Protein AF-A0A5J5A0Z2-F1 (afdb_monomer)

InterPro domains:
  IPR004265 Dirigent protein [PF03018] (35-172)
  IPR004265 Dirigent protein [PF03018] (209-285)
  IPR004265 Dirigent protein [PTHR21495] (33-170)
  IPR044859 Allene oxide cyclase/Dirigent protein [G3DSA:2.40.480.10] (27-173)

Structure (mmCIF, N/CA/C/O backbone):
data_AF-A0A5J5A0Z2-F1
#
_entry.id   AF-A0A5J5A0Z2-F1
#
loop_
_atom_site.group_PDB
_atom_site.id
_atom_site.type_symbol
_atom_site.label_atom_id
_atom_site.label_alt_id
_atom_site.label_comp_id
_atom_site.label_asym_id
_atom_site.label_entity_id
_atom_site.label_seq_id
_atom_site.pdbx_PDB_ins_code
_atom_site.Cartn_x
_atom_site.Cartn_y
_atom_site.Cartn_z
_atom_site.occupancy
_atom_site.B_iso_or_equiv
_atom_site.auth_seq_id
_atom_site.auth_comp_id
_atom_site.auth_asym_id
_atom_site.auth_atom_id
_atom_site.pdbx_PDB_model_num
ATOM 1 N N . MET A 1 1 ? -20.861 64.714 -25.553 1.00 43.94 1 MET A N 1
ATOM 2 C CA . MET A 1 1 ? -20.459 64.154 -24.244 1.00 43.94 1 MET A CA 1
ATOM 3 C C . MET A 1 1 ? -21.719 63.786 -23.478 1.00 43.94 1 MET A C 1
ATOM 5 O O . MET A 1 1 ? -22.489 64.679 -23.166 1.00 43.94 1 MET A O 1
ATOM 9 N N . ALA A 1 2 ? -21.949 62.497 -23.227 1.00 39.59 2 ALA A N 1
ATOM 10 C CA . ALA A 1 2 ? -22.962 62.009 -22.289 1.00 39.59 2 ALA A CA 1
ATOM 11 C C . ALA A 1 2 ? -22.234 61.160 -21.232 1.00 39.59 2 ALA A C 1
ATOM 13 O O . ALA A 1 2 ? -21.354 60.382 -21.619 1.00 39.59 2 ALA A O 1
ATOM 14 N N . PRO A 1 3 ? -22.514 61.310 -19.927 1.00 48.53 3 PRO A N 1
ATOM 15 C CA . PRO A 1 3 ? -21.809 60.550 -18.908 1.00 48.53 3 PRO A CA 1
ATOM 16 C C . PRO A 1 3 ? -22.351 59.117 -18.874 1.00 48.53 3 PRO A C 1
ATOM 18 O O . PRO A 1 3 ? -23.560 58.895 -18.804 1.00 48.53 3 PRO A O 1
ATOM 21 N N . LYS A 1 4 ? -21.451 58.129 -18.927 1.00 45.72 4 LYS A N 1
ATOM 22 C CA . LYS A 1 4 ? -21.799 56.731 -18.652 1.00 45.72 4 LYS A CA 1
ATOM 23 C C . LYS A 1 4 ? -22.224 56.627 -17.184 1.00 45.72 4 LYS A C 1
ATOM 25 O O . LYS A 1 4 ? -21.439 56.928 -16.289 1.00 45.72 4 LYS A O 1
ATOM 30 N N . SER A 1 5 ? -23.472 56.224 -16.962 1.00 48.94 5 SER A N 1
ATOM 31 C CA . SER A 1 5 ? -24.014 55.877 -15.647 1.00 48.94 5 SER A CA 1
ATOM 32 C C . SER A 1 5 ? -23.214 54.714 -15.056 1.00 48.94 5 SER A C 1
ATOM 34 O O . SER A 1 5 ? -23.212 53.615 -15.609 1.00 48.94 5 SER A O 1
ATOM 36 N N . ALA A 1 6 ? -22.506 54.964 -13.956 1.00 52.62 6 ALA A N 1
ATOM 37 C CA . ALA A 1 6 ? -21.878 53.922 -13.160 1.00 52.62 6 ALA A CA 1
ATOM 38 C C . ALA A 1 6 ? -22.947 53.291 -12.256 1.00 52.62 6 ALA A C 1
ATOM 40 O O . ALA A 1 6 ? -23.408 53.918 -11.298 1.00 52.62 6 ALA A O 1
ATOM 41 N N . SER A 1 7 ? -23.354 52.055 -12.550 1.00 52.12 7 SER A N 1
ATOM 42 C CA . SER A 1 7 ? -24.189 51.264 -11.645 1.00 52.12 7 SER A CA 1
ATOM 43 C C . SER A 1 7 ? -23.420 51.022 -10.343 1.00 52.12 7 SER A C 1
ATOM 45 O O . SER A 1 7 ? -22.400 50.331 -10.334 1.00 52.12 7 SER A O 1
ATOM 47 N N . ARG A 1 8 ? -23.876 51.629 -9.242 1.00 51.19 8 ARG A N 1
ATOM 48 C CA . ARG A 1 8 ? -23.251 51.494 -7.919 1.00 51.19 8 ARG A CA 1
ATOM 49 C C . ARG A 1 8 ? -23.351 50.038 -7.423 1.00 51.19 8 ARG A C 1
ATOM 51 O O . ARG A 1 8 ? -24.464 49.519 -7.347 1.00 51.19 8 ARG A O 1
ATOM 58 N N . PRO A 1 9 ? -22.248 49.400 -6.987 1.00 50.47 9 PRO A N 1
ATOM 59 C CA . PRO A 1 9 ? -22.220 48.010 -6.505 1.00 50.47 9 PRO A CA 1
ATOM 60 C C . PRO A 1 9 ? -22.823 47.835 -5.094 1.00 50.47 9 PRO A C 1
ATOM 62 O O . PRO A 1 9 ? -22.633 46.812 -4.440 1.00 50.47 9 PRO A O 1
ATOM 65 N N . THR A 1 10 ? -23.550 48.832 -4.588 1.00 52.41 10 THR A N 1
ATOM 66 C CA . THR A 1 10 ? -23.977 48.922 -3.187 1.00 52.41 10 THR A CA 1
ATOM 67 C C . THR A 1 10 ? -25.053 47.907 -2.806 1.00 52.41 10 THR A C 1
ATOM 69 O O . THR A 1 10 ? -25.070 47.462 -1.666 1.00 52.41 10 THR A O 1
ATOM 72 N N . ILE A 1 11 ? -25.917 47.493 -3.740 1.00 54.38 11 ILE A N 1
ATOM 73 C CA . ILE A 1 11 ? -26.976 46.501 -3.463 1.00 54.38 11 ILE A CA 1
ATOM 74 C C . ILE A 1 11 ? -26.388 45.085 -3.350 1.00 54.38 11 ILE A C 1
ATOM 76 O O . ILE A 1 11 ? -26.785 44.326 -2.470 1.00 54.38 11 ILE A O 1
ATOM 80 N N . SER A 1 12 ? -25.385 44.756 -4.174 1.00 58.44 12 SER A N 1
ATOM 81 C CA . SER A 1 12 ? -24.704 43.454 -4.140 1.00 58.44 12 SER A CA 1
ATOM 82 C C . SER A 1 12 ? -23.942 43.244 -2.832 1.00 58.44 12 SER A C 1
ATOM 84 O O . SER A 1 12 ? -24.019 42.172 -2.244 1.00 58.44 12 SER A O 1
ATOM 86 N N . PHE A 1 13 ? -23.249 44.277 -2.345 1.00 56.59 13 PHE A N 1
ATOM 87 C CA . PHE A 1 13 ? -22.529 44.216 -1.070 1.00 56.59 13 PHE A CA 1
ATOM 88 C C . PHE A 1 13 ? -23.463 44.102 0.138 1.00 56.59 13 PHE A C 1
ATOM 90 O O . PHE A 1 13 ? -23.127 43.411 1.096 1.00 56.59 13 PHE A O 1
ATOM 97 N N . LEU A 1 14 ? -24.636 44.743 0.087 1.00 57.69 14 LEU A N 1
ATOM 98 C CA . LEU A 1 14 ? -25.632 44.662 1.157 1.00 57.69 14 LEU A CA 1
ATOM 99 C C . LEU A 1 14 ? -26.286 43.272 1.222 1.00 57.69 14 LEU A C 1
ATOM 101 O O . LEU A 1 14 ? -26.518 42.749 2.305 1.00 57.69 14 LEU A O 1
ATOM 105 N N . LEU A 1 15 ? -26.549 42.646 0.070 1.00 60.12 15 LEU A N 1
ATOM 106 C CA . LEU A 1 15 ? -27.028 41.262 0.016 1.00 60.12 15 LEU A CA 1
ATOM 107 C C . LEU A 1 15 ? -25.972 40.275 0.528 1.00 60.12 15 LEU A C 1
ATOM 109 O O . LEU A 1 15 ? -26.311 39.361 1.276 1.00 60.12 15 LEU A O 1
ATOM 113 N N . LEU A 1 16 ? -24.699 40.483 0.174 1.00 60.16 16 LEU A N 1
ATOM 114 C CA . LEU A 1 16 ? -23.591 39.641 0.630 1.00 60.16 16 LEU A CA 1
ATOM 115 C C . LEU A 1 16 ? -23.374 39.752 2.148 1.00 60.16 16 LEU A C 1
ATOM 117 O O . LEU A 1 16 ? -23.131 38.746 2.810 1.00 60.16 16 LEU A O 1
ATOM 121 N N . SER A 1 17 ? -23.496 40.958 2.715 1.00 59.59 17 SER A N 1
ATOM 122 C CA . SER A 1 17 ? -23.346 41.180 4.157 1.00 59.59 17 SER A CA 1
ATOM 123 C C . SER A 1 17 ? -24.528 40.633 4.959 1.00 59.59 17 SER A C 1
ATOM 125 O O . SER A 1 17 ? -24.323 40.056 6.026 1.00 59.59 17 SER A O 1
ATOM 127 N N . VAL A 1 18 ? -25.752 40.737 4.433 1.00 65.44 18 VAL A N 1
ATOM 128 C CA . VAL A 1 18 ? -26.937 40.110 5.035 1.00 65.44 18 VAL A CA 1
ATOM 129 C C . VAL A 1 18 ? -26.824 38.585 4.984 1.00 65.44 18 VAL A C 1
ATOM 131 O O . VAL A 1 18 ? -27.051 37.938 6.002 1.00 65.44 18 VAL A O 1
ATOM 134 N N . LEU A 1 19 ? -26.385 38.005 3.861 1.00 62.53 19 LEU A N 1
ATOM 135 C CA . LEU A 1 19 ? -26.131 36.565 3.751 1.00 62.53 19 LEU A CA 1
ATOM 136 C C . LEU A 1 19 ? -25.047 36.102 4.744 1.00 62.53 19 LEU A C 1
ATOM 138 O O . LEU A 1 19 ? -25.239 35.105 5.434 1.00 62.53 19 LEU A O 1
ATOM 142 N N . ALA A 1 20 ? -23.954 36.859 4.895 1.00 59.72 20 ALA A N 1
ATOM 143 C CA . ALA A 1 20 ? -22.894 36.568 5.865 1.00 59.72 20 ALA A CA 1
ATOM 144 C C . ALA A 1 20 ? -23.387 36.590 7.325 1.00 59.72 20 ALA A C 1
ATOM 146 O O . ALA A 1 20 ? -22.969 35.751 8.125 1.00 59.72 20 ALA A O 1
ATOM 147 N N . MET A 1 21 ? -24.319 37.490 7.668 1.00 60.81 21 MET A N 1
ATOM 148 C CA . MET A 1 21 ? -24.938 37.538 9.000 1.00 60.81 21 MET A CA 1
ATOM 149 C C . MET A 1 21 ? -25.839 36.326 9.292 1.00 60.81 21 MET A C 1
ATOM 151 O O . MET A 1 21 ? -25.937 35.928 10.449 1.00 60.81 21 MET A O 1
ATOM 155 N N . PHE A 1 22 ? -26.440 35.700 8.272 1.00 58.88 22 PHE A N 1
ATOM 156 C CA . PHE A 1 22 ? -27.166 34.430 8.427 1.00 58.88 22 PHE A CA 1
ATOM 157 C C . PHE A 1 22 ? -26.235 33.204 8.470 1.00 58.88 22 PHE A C 1
ATOM 159 O O . PHE A 1 22 ? -26.566 32.219 9.123 1.00 58.88 22 PHE A O 1
ATOM 166 N N . ILE A 1 23 ? -25.060 33.262 7.830 1.00 54.72 23 ILE A N 1
ATOM 167 C CA . ILE A 1 23 ? -24.061 32.174 7.820 1.00 54.72 23 ILE A CA 1
ATOM 168 C C . ILE A 1 23 ? -23.316 32.066 9.162 1.00 54.72 23 ILE A C 1
ATOM 170 O O . ILE A 1 23 ? -23.041 30.962 9.632 1.00 54.72 23 ILE A O 1
ATOM 174 N N . CYS A 1 24 ? -22.999 33.198 9.795 1.00 44.75 24 CYS A N 1
ATOM 175 C CA . CYS A 1 24 ? -22.167 33.239 11.000 1.00 44.75 24 CYS A CA 1
ATOM 176 C C . CYS A 1 24 ? -22.717 32.394 12.179 1.00 44.75 24 CYS A C 1
ATOM 178 O O . CYS A 1 24 ? -21.958 31.575 12.705 1.00 44.75 24 CYS A O 1
ATOM 180 N N . PRO A 1 25 ? -24.017 32.469 12.546 1.00 50.09 25 PRO A N 1
ATOM 181 C CA . PRO A 1 25 ? -24.576 31.634 13.614 1.00 50.09 25 PRO A CA 1
ATOM 182 C C . PRO A 1 25 ? -24.804 30.163 13.211 1.00 50.09 25 PRO A C 1
ATOM 184 O O . PRO A 1 25 ? -25.045 29.332 14.078 1.00 50.09 25 PRO A O 1
ATOM 187 N N . MET A 1 26 ? -24.715 29.799 11.921 1.00 46.94 26 MET A N 1
ATOM 188 C CA . MET A 1 26 ? -24.818 28.396 11.470 1.00 46.94 26 MET A CA 1
ATOM 189 C C . MET A 1 26 ? -23.476 27.650 11.523 1.00 46.94 26 MET A C 1
ATOM 191 O O . MET A 1 26 ? -23.455 26.419 11.507 1.00 46.94 26 MET A O 1
ATOM 195 N N . SER A 1 27 ? -22.353 28.373 11.597 1.00 44.44 27 SER A N 1
ATOM 196 C CA . SER A 1 27 ? -21.012 27.772 11.638 1.00 44.44 27 SER A CA 1
ATOM 197 C C . SER A 1 27 ? -20.652 27.159 12.997 1.00 44.44 27 SER A C 1
ATOM 199 O O . SER A 1 27 ? -19.827 26.248 13.053 1.00 44.44 27 SER A O 1
ATOM 201 N N . GLU A 1 28 ? -21.332 27.570 14.074 1.00 43.50 28 GLU A N 1
ATOM 202 C CA . GLU A 1 28 ? -21.141 27.029 15.430 1.00 43.50 28 GLU A CA 1
ATOM 203 C C . GLU A 1 28 ? -21.559 25.548 15.564 1.00 43.50 28 GLU A C 1
ATOM 205 O O . GLU A 1 28 ? -21.223 24.900 16.551 1.00 43.50 28 GLU A O 1
ATOM 210 N N . GLY A 1 29 ? -22.234 24.975 14.554 1.00 41.50 29 GLY A N 1
ATOM 211 C CA . GLY A 1 29 ? -22.638 23.563 14.518 1.00 41.50 29 GLY A CA 1
ATOM 212 C C . GLY A 1 29 ? -21.761 22.633 13.666 1.00 41.50 29 GLY A C 1
ATOM 213 O O . GLY A 1 29 ? -21.985 21.422 13.671 1.00 41.50 29 GLY A O 1
ATOM 214 N N . MET A 1 30 ? -20.769 23.146 12.927 1.00 46.19 30 MET A N 1
ATOM 215 C CA . MET A 1 30 ? -19.893 22.329 12.069 1.00 46.19 30 MET A CA 1
ATOM 216 C C . MET A 1 30 ? -18.648 21.849 12.822 1.00 46.19 30 MET A C 1
ATOM 218 O O . MET A 1 30 ? -17.513 22.136 12.441 1.00 46.19 30 MET A O 1
ATOM 222 N N . HIS A 1 31 ? -18.838 21.087 13.897 1.00 49.81 31 HIS A N 1
ATOM 223 C CA . HIS A 1 31 ? -17.715 20.388 14.509 1.00 49.81 31 HIS A CA 1
ATOM 224 C C . HIS A 1 31 ? -17.403 19.143 13.665 1.00 49.81 31 HIS A C 1
ATOM 226 O O . HIS A 1 31 ? -18.134 18.155 13.720 1.00 49.81 31 HIS A O 1
ATOM 232 N N . LEU A 1 32 ? -16.336 19.181 12.853 1.00 54.59 32 LEU A N 1
ATOM 233 C CA . LEU A 1 32 ? -15.771 17.938 12.321 1.00 54.59 32 LEU A CA 1
ATOM 234 C C . LEU A 1 32 ? -15.397 17.064 13.520 1.00 54.59 32 LEU A C 1
ATOM 236 O O . LEU A 1 32 ? -14.575 17.470 14.346 1.00 54.59 32 LEU A O 1
ATOM 240 N N . ALA A 1 33 ? -16.015 15.890 13.615 1.00 63.81 33 ALA A N 1
ATOM 241 C CA . ALA A 1 33 ? -15.609 14.902 14.593 1.00 63.81 33 ALA A CA 1
ATOM 242 C C . ALA A 1 33 ? -14.173 14.456 14.288 1.00 63.81 33 ALA A C 1
ATOM 244 O O . ALA A 1 33 ? -13.757 14.331 13.136 1.00 63.81 33 ALA A O 1
ATOM 245 N N . GLU A 1 34 ? -13.387 14.267 15.337 1.00 69.31 34 GLU A N 1
ATOM 246 C CA . GLU A 1 34 ? -12.072 13.657 15.239 1.00 69.31 34 GLU A CA 1
ATOM 247 C C . GLU A 1 34 ? -12.167 12.281 15.867 1.00 69.31 34 GLU A C 1
ATOM 249 O O . GLU A 1 34 ? -12.258 12.149 17.084 1.00 69.31 34 GLU A O 1
ATOM 254 N N . THR A 1 35 ? -12.197 11.251 15.030 1.00 75.44 35 THR A N 1
ATOM 255 C CA . THR A 1 35 ? -12.115 9.874 15.506 1.00 75.44 35 THR A CA 1
ATOM 256 C C . THR A 1 35 ? -10.649 9.491 15.537 1.00 75.44 35 THR A C 1
ATOM 258 O O . THR A 1 35 ? -10.009 9.457 14.489 1.00 75.44 35 THR A O 1
ATOM 261 N N . LYS A 1 36 ? -10.128 9.190 16.725 1.00 83.81 36 LYS A N 1
ATOM 262 C CA . LYS A 1 36 ? -8.815 8.566 16.888 1.00 83.81 36 LYS A CA 1
ATOM 263 C C . LYS A 1 36 ? -9.008 7.074 17.078 1.00 83.81 36 LYS A C 1
ATOM 265 O O . LYS A 1 36 ? -9.759 6.667 17.957 1.00 83.81 36 LYS A O 1
ATOM 270 N N . MET A 1 37 ? -8.325 6.280 16.271 1.00 88.31 37 MET A N 1
ATOM 271 C CA . MET A 1 37 ? -8.316 4.828 16.373 1.00 88.31 37 MET A CA 1
ATOM 272 C C . MET A 1 37 ? -6.883 4.320 16.302 1.00 88.31 37 MET A C 1
ATOM 274 O O . MET A 1 37 ? -6.037 4.863 15.587 1.00 88.31 37 MET A O 1
ATOM 278 N N . THR A 1 38 ? -6.621 3.272 17.070 1.00 94.56 38 THR A N 1
ATOM 279 C CA . THR A 1 38 ? -5.405 2.472 16.978 1.00 94.56 38 THR A CA 1
ATOM 280 C C . THR A 1 38 ? -5.846 1.050 16.702 1.00 94.56 38 THR A C 1
ATOM 282 O O . THR A 1 38 ? -6.649 0.512 17.453 1.00 94.56 38 THR A O 1
ATOM 285 N N . LEU A 1 39 ? -5.369 0.495 15.597 1.00 95.69 39 LEU A N 1
ATOM 286 C CA . LEU A 1 39 ? -5.737 -0.828 15.107 1.00 95.69 39 LEU A CA 1
ATOM 287 C C . LEU A 1 39 ? -4.457 -1.616 14.823 1.00 95.69 39 LEU A C 1
ATOM 289 O O . LEU A 1 39 ? -3.408 -1.012 14.583 1.00 95.69 39 LEU A O 1
ATOM 293 N N . TYR A 1 40 ? -4.533 -2.942 14.821 1.00 98.25 40 TYR A N 1
ATOM 294 C CA . TYR A 1 40 ? -3.372 -3.802 14.601 1.00 98.25 40 TYR A CA 1
ATOM 295 C C . TYR A 1 40 ? -3.643 -4.766 13.457 1.00 98.25 40 TYR A C 1
ATOM 297 O O . TYR A 1 40 ? -4.585 -5.543 13.509 1.00 98.25 40 TYR A O 1
ATOM 305 N N . PHE A 1 41 ? -2.833 -4.679 12.411 1.00 98.06 41 PHE A N 1
ATOM 306 C CA . PHE A 1 41 ? -2.907 -5.563 11.259 1.00 98.06 41 PHE A CA 1
ATOM 307 C C . PHE A 1 41 ? -2.041 -6.780 11.556 1.00 98.06 41 PHE A C 1
ATOM 309 O O . PHE A 1 41 ? -0.876 -6.616 11.933 1.00 98.06 41 PHE A O 1
ATOM 316 N N . GLN A 1 42 ? -2.616 -7.962 11.369 1.00 97.81 42 GLN A N 1
ATOM 317 C CA . GLN A 1 42 ? -1.950 -9.249 11.511 1.00 97.81 42 GLN A CA 1
ATOM 318 C C . GLN A 1 42 ? -1.577 -9.743 10.109 1.00 97.81 42 GLN A C 1
ATOM 320 O O . GLN A 1 42 ? -2.406 -10.313 9.399 1.00 97.81 42 GLN A O 1
ATOM 325 N N . ASP A 1 43 ? -0.348 -9.437 9.687 1.00 95.88 43 ASP A N 1
ATOM 326 C CA . ASP A 1 43 ? 0.145 -9.660 8.324 1.00 95.88 43 ASP A CA 1
ATOM 327 C C . ASP A 1 43 ? 0.947 -10.963 8.261 1.00 95.88 43 ASP A C 1
ATOM 329 O O . ASP A 1 43 ? 2.025 -11.086 8.857 1.00 95.88 43 ASP A O 1
ATOM 333 N N . TRP A 1 44 ? 0.407 -11.930 7.520 1.00 96.62 44 TRP A N 1
ATOM 334 C CA . TRP A 1 44 ? 1.062 -13.184 7.180 1.00 96.62 44 TRP A CA 1
ATOM 335 C C . TRP A 1 44 ? 1.505 -13.149 5.719 1.00 96.62 44 TRP A C 1
ATOM 337 O O . TRP A 1 44 ? 0.728 -13.364 4.788 1.00 96.62 44 TRP A O 1
ATOM 347 N N . SER A 1 45 ? 2.797 -12.932 5.516 1.00 92.94 45 SER A N 1
ATOM 348 C CA . SER A 1 45 ? 3.406 -12.758 4.198 1.00 92.94 45 SER A CA 1
ATOM 349 C C . SER A 1 45 ? 3.829 -14.076 3.521 1.00 92.94 45 SER A C 1
ATOM 351 O O . SER A 1 45 ? 4.288 -14.072 2.376 1.00 92.94 45 SER A O 1
ATOM 353 N N . ALA A 1 46 ? 3.735 -15.216 4.219 1.00 90.44 46 ALA A N 1
ATOM 354 C CA . ALA A 1 46 ? 3.988 -16.552 3.670 1.00 90.44 46 ALA A CA 1
ATOM 355 C C . ALA A 1 46 ? 3.315 -17.657 4.510 1.00 90.44 46 ALA A C 1
ATOM 357 O O . ALA A 1 46 ? 2.742 -17.405 5.566 1.00 90.44 46 ALA A O 1
ATOM 358 N N . GLY A 1 47 ? 3.425 -18.909 4.052 1.00 89.19 47 GLY A N 1
ATOM 359 C CA . GLY A 1 47 ? 2.868 -20.080 4.738 1.00 89.19 47 GLY A CA 1
ATOM 360 C C . GLY A 1 47 ? 1.437 -20.415 4.308 1.00 89.19 47 GLY A C 1
ATOM 361 O O . GLY A 1 47 ? 0.891 -19.816 3.387 1.00 89.19 47 GLY A O 1
ATOM 362 N N . HIS A 1 48 ? 0.834 -21.423 4.948 1.00 86.31 48 HIS A N 1
ATOM 363 C CA . HIS A 1 48 ? -0.524 -21.880 4.607 1.00 86.31 48 HIS A CA 1
ATOM 364 C C . HIS A 1 48 ? -1.606 -20.842 4.940 1.00 86.31 48 HIS A C 1
ATOM 366 O O . HIS A 1 48 ? -2.635 -20.802 4.276 1.00 86.31 48 HIS A O 1
ATOM 372 N N . ASN A 1 49 ? -1.336 -19.988 5.928 1.00 88.81 49 ASN A N 1
ATOM 373 C CA . ASN A 1 49 ? -2.246 -18.947 6.398 1.00 88.81 49 ASN A CA 1
ATOM 374 C C . ASN A 1 49 ? -1.885 -17.564 5.832 1.00 88.81 49 ASN A C 1
ATOM 376 O O . ASN A 1 49 ? -2.221 -16.559 6.445 1.00 88.81 49 ASN A O 1
ATOM 380 N N . ALA A 1 50 ? -1.159 -17.503 4.710 1.00 94.19 50 ALA A N 1
ATOM 381 C CA . ALA A 1 50 ? -0.749 -16.234 4.122 1.00 94.19 50 ALA A CA 1
ATOM 382 C C . ALA A 1 50 ? -1.970 -15.354 3.807 1.00 94.19 50 ALA A C 1
ATOM 384 O O . ALA A 1 50 ? -2.866 -15.766 3.068 1.00 94.19 50 ALA A O 1
ATOM 385 N N . THR A 1 51 ? -1.974 -14.141 4.348 1.00 96.44 51 THR A N 1
ATOM 386 C CA . THR A 1 51 ? -2.969 -13.093 4.093 1.00 96.44 51 THR A CA 1
ATOM 387 C C . THR A 1 51 ? -2.485 -12.108 3.037 1.00 96.44 51 THR A C 1
ATOM 389 O O . THR A 1 51 ? -3.307 -11.458 2.394 1.00 96.44 51 THR A O 1
ATOM 392 N N . VAL A 1 52 ? -1.170 -12.056 2.792 1.00 96.69 52 VAL A N 1
ATOM 393 C CA . VAL A 1 52 ? -0.545 -11.280 1.717 1.00 96.69 52 VAL A CA 1
ATOM 394 C C . VAL A 1 52 ? 0.148 -12.219 0.740 1.00 96.69 52 VAL A C 1
ATOM 396 O O . VAL A 1 52 ? 1.070 -12.953 1.098 1.00 96.69 52 VAL A O 1
ATOM 399 N N . VAL A 1 53 ? -0.282 -12.197 -0.522 1.00 95.81 53 VAL A N 1
ATOM 400 C CA . VAL A 1 53 ? 0.215 -13.120 -1.552 1.00 95.81 53 VAL A CA 1
ATOM 401 C C . VAL A 1 53 ? 0.597 -12.385 -2.835 1.00 95.81 53 VAL A C 1
ATOM 403 O O . VAL A 1 53 ? -0.176 -11.551 -3.312 1.00 95.81 53 VAL A O 1
ATOM 406 N N . PRO A 1 54 ? 1.765 -12.678 -3.441 1.00 95.81 54 PRO A N 1
ATOM 407 C CA . PRO A 1 54 ? 2.104 -12.136 -4.750 1.00 95.81 54 PRO A CA 1
ATOM 408 C C . PRO A 1 54 ? 1.184 -12.757 -5.806 1.00 95.81 54 PRO A C 1
ATOM 410 O O . PRO A 1 54 ? 1.144 -13.977 -5.966 1.00 95.81 54 PRO A O 1
ATOM 413 N N . VAL A 1 55 ? 0.456 -11.918 -6.541 1.00 95.00 55 VAL A N 1
ATOM 414 C CA . VAL A 1 55 ? -0.499 -12.365 -7.570 1.00 95.00 55 VAL A CA 1
ATOM 415 C C . VAL A 1 55 ? 0.041 -12.195 -8.981 1.00 95.00 55 VAL A C 1
ATOM 417 O O . VAL A 1 55 ? -0.327 -12.954 -9.875 1.00 95.00 55 VAL A O 1
ATOM 420 N N . THR A 1 56 ? 0.918 -11.212 -9.194 1.00 94.94 56 THR A N 1
ATOM 421 C CA . THR A 1 56 ? 1.605 -11.024 -10.470 1.00 94.94 56 THR A CA 1
ATOM 422 C C . THR A 1 56 ? 2.866 -10.183 -10.315 1.00 94.94 56 THR A C 1
ATOM 424 O O . THR A 1 56 ? 3.069 -9.511 -9.305 1.00 94.94 56 THR A O 1
ATOM 427 N N . GLY A 1 57 ? 3.708 -10.188 -11.340 1.00 94.12 57 GLY A N 1
ATOM 428 C CA . GLY A 1 57 ? 4.897 -9.356 -11.411 1.00 94.12 57 GLY A CA 1
ATOM 429 C C . GLY A 1 57 ? 5.570 -9.453 -12.770 1.00 94.12 57 GLY A C 1
ATOM 430 O O . GLY A 1 57 ? 5.037 -10.046 -13.708 1.00 94.12 57 GLY A O 1
ATOM 431 N N . ILE A 1 58 ? 6.768 -8.886 -12.885 1.00 91.25 58 ILE A N 1
ATOM 432 C CA . ILE A 1 58 ? 7.520 -8.900 -14.144 1.00 91.25 58 ILE A CA 1
ATOM 433 C C . ILE A 1 58 ? 7.850 -10.358 -14.533 1.00 91.25 58 ILE A C 1
ATOM 435 O O . ILE A 1 58 ? 8.442 -11.085 -13.724 1.00 91.25 58 ILE A O 1
ATOM 439 N N . PRO A 1 59 ? 7.513 -10.813 -15.758 1.00 88.19 59 PRO A N 1
ATOM 440 C CA . PRO A 1 59 ? 7.840 -12.161 -16.216 1.00 88.19 59 PRO A CA 1
ATOM 441 C C . PRO A 1 59 ? 9.337 -12.476 -16.124 1.00 88.19 59 PRO A C 1
ATOM 443 O O . PRO A 1 59 ? 10.187 -11.670 -16.503 1.00 88.19 59 PRO A O 1
ATOM 446 N N . GLY A 1 60 ? 9.669 -13.668 -15.623 1.00 89.38 60 GLY A N 1
ATOM 447 C CA . GLY A 1 60 ? 11.059 -14.114 -15.466 1.00 89.38 60 GLY A CA 1
ATOM 448 C C . GLY A 1 60 ? 11.832 -13.439 -14.325 1.00 89.38 60 GLY A C 1
ATOM 449 O O . GLY A 1 60 ? 13.028 -13.688 -14.178 1.00 89.38 60 GLY A O 1
ATOM 450 N N . LYS A 1 61 ? 11.180 -12.602 -13.509 1.00 90.19 61 LYS A N 1
ATOM 451 C CA . LYS A 1 61 ? 11.731 -12.062 -12.260 1.00 90.19 61 LYS A CA 1
ATOM 452 C C . LYS A 1 61 ? 11.137 -12.791 -11.059 1.00 90.19 61 LYS A C 1
ATOM 454 O O . LYS A 1 61 ? 10.044 -13.344 -11.134 1.00 90.19 61 LYS A O 1
ATOM 459 N N . GLN A 1 62 ? 11.865 -12.778 -9.946 1.00 92.50 62 GLN A N 1
ATOM 460 C CA . GLN A 1 62 ? 11.310 -13.211 -8.669 1.00 92.50 62 GLN A CA 1
ATOM 461 C C . GLN A 1 62 ? 10.192 -12.248 -8.260 1.00 92.50 62 GLN A C 1
ATOM 463 O O . GLN A 1 62 ? 10.352 -11.036 -8.372 1.00 92.50 62 GLN A O 1
ATOM 468 N N . TRP A 1 63 ? 9.078 -12.786 -7.774 1.00 94.88 63 TRP A N 1
ATOM 469 C CA . TRP A 1 63 ? 8.004 -11.993 -7.185 1.00 94.88 63 TRP A CA 1
ATOM 470 C C . TRP A 1 63 ? 8.222 -11.958 -5.676 1.00 94.88 63 TRP A C 1
ATOM 472 O O . TRP A 1 63 ? 8.148 -12.986 -5.002 1.00 94.88 63 TRP A O 1
ATOM 482 N N . SER A 1 64 ? 8.601 -10.794 -5.158 1.00 93.19 64 SER A N 1
ATOM 483 C CA . SER A 1 64 ? 8.904 -10.588 -3.741 1.00 93.19 64 SER A CA 1
ATOM 484 C C . SER A 1 64 ? 8.727 -9.123 -3.367 1.00 93.19 64 SER A C 1
ATOM 486 O O . SER A 1 64 ? 8.724 -8.257 -4.240 1.00 93.19 64 SER A O 1
ATOM 488 N N . PHE A 1 65 ? 8.630 -8.829 -2.067 1.00 91.06 65 PHE A N 1
ATOM 489 C CA . PHE A 1 65 ? 8.462 -7.457 -1.567 1.00 91.06 65 PHE A CA 1
ATOM 490 C C . PHE A 1 65 ? 9.611 -6.515 -1.959 1.00 91.06 65 PHE A C 1
ATOM 492 O O . PHE A 1 65 ? 9.468 -5.304 -1.866 1.00 91.06 65 PHE A O 1
ATOM 499 N N . PHE A 1 66 ? 10.749 -7.061 -2.391 1.00 92.62 66 PHE A N 1
ATOM 500 C CA . PHE A 1 66 ? 11.934 -6.313 -2.817 1.00 92.62 66 PHE A CA 1
ATOM 501 C C . PHE A 1 66 ? 12.005 -6.131 -4.339 1.00 92.62 66 PHE A C 1
ATOM 503 O O . PHE A 1 66 ? 12.932 -5.503 -4.843 1.00 92.62 66 PHE A O 1
ATOM 510 N N . SER A 1 67 ? 11.072 -6.723 -5.086 1.00 94.56 67 SER A N 1
ATOM 511 C CA . SER A 1 67 ? 11.139 -6.790 -6.542 1.00 94.56 67 SER A CA 1
ATOM 512 C C . SER A 1 67 ? 10.149 -5.812 -7.157 1.00 94.56 67 SER A C 1
ATOM 514 O O . SER A 1 67 ? 8.937 -6.018 -7.071 1.00 94.56 67 SER A O 1
ATOM 516 N N . PHE A 1 68 ? 10.674 -4.767 -7.805 1.00 94.56 68 PHE A N 1
ATOM 517 C CA . PHE A 1 68 ? 9.875 -3.802 -8.561 1.00 94.56 68 PHE A CA 1
ATOM 518 C C . PHE A 1 68 ? 8.873 -4.500 -9.489 1.00 94.56 68 PHE A C 1
ATOM 520 O O . PHE A 1 68 ? 9.202 -5.476 -10.169 1.00 94.56 68 PHE A O 1
ATOM 527 N N . GLY A 1 69 ? 7.648 -3.984 -9.513 1.00 93.94 69 GLY A N 1
ATOM 528 C CA . GLY A 1 69 ? 6.563 -4.516 -10.325 1.00 93.94 69 GLY A CA 1
ATOM 529 C C . GLY A 1 69 ? 5.816 -5.690 -9.694 1.00 93.94 69 GLY A C 1
ATOM 530 O O . GLY A 1 69 ? 4.861 -6.169 -10.296 1.00 93.94 69 GLY A O 1
ATOM 531 N N . THR A 1 70 ? 6.206 -6.167 -8.507 1.00 96.25 70 THR A N 1
ATOM 532 C CA . THR A 1 70 ? 5.425 -7.204 -7.816 1.00 96.25 70 THR A CA 1
ATOM 533 C C . THR A 1 70 ? 4.136 -6.603 -7.264 1.00 96.25 70 THR A C 1
ATOM 535 O O . THR A 1 70 ? 4.172 -5.600 -6.552 1.00 96.25 70 THR A O 1
ATOM 538 N N . VAL A 1 71 ? 3.008 -7.229 -7.593 1.00 96.69 71 VAL A N 1
ATOM 539 C CA . VAL A 1 71 ? 1.676 -6.888 -7.092 1.00 96.69 71 VAL A CA 1
ATOM 540 C C . VAL A 1 71 ? 1.231 -7.978 -6.127 1.00 96.69 71 VAL A C 1
ATOM 542 O O . VAL A 1 71 ? 1.276 -9.167 -6.457 1.00 96.69 71 VAL A O 1
ATOM 545 N N . PHE A 1 72 ? 0.765 -7.565 -4.957 1.00 96.69 72 PHE A N 1
ATOM 546 C CA . PHE A 1 72 ? 0.240 -8.432 -3.914 1.00 96.69 72 PHE A CA 1
ATOM 547 C C . PHE A 1 72 ? -1.247 -8.185 -3.735 1.00 96.69 72 PHE A C 1
ATOM 549 O O . PHE A 1 72 ? -1.679 -7.036 -3.783 1.00 96.69 72 PHE A O 1
ATOM 556 N N . ALA A 1 73 ? -2.004 -9.248 -3.486 1.00 96.88 73 ALA A N 1
ATOM 557 C CA . ALA A 1 73 ? -3.316 -9.141 -2.863 1.00 96.88 73 ALA A CA 1
ATOM 558 C C . ALA A 1 73 ? -3.148 -9.281 -1.346 1.00 96.88 73 ALA A C 1
ATOM 560 O O . ALA A 1 73 ? -2.331 -10.089 -0.900 1.00 96.88 73 ALA A O 1
ATOM 561 N N . THR A 1 74 ? -3.911 -8.503 -0.582 1.00 97.69 74 THR A N 1
ATOM 562 C CA . THR A 1 74 ? -3.965 -8.572 0.885 1.00 97.69 74 THR A CA 1
ATOM 563 C C . THR A 1 74 ? -5.407 -8.730 1.366 1.00 97.69 74 THR A C 1
ATOM 565 O O . THR A 1 74 ? -6.332 -8.164 0.773 1.00 97.69 74 THR A O 1
ATOM 568 N N . ASP A 1 75 ? -5.575 -9.520 2.424 1.00 97.94 75 ASP A N 1
ATOM 569 C CA . ASP A 1 75 ? -6.782 -9.626 3.245 1.00 97.94 75 ASP A CA 1
ATOM 570 C C . ASP A 1 75 ? -6.381 -9.869 4.714 1.00 97.94 75 ASP A C 1
ATOM 572 O O . ASP A 1 75 ? -6.608 -10.944 5.278 1.00 97.94 75 ASP A O 1
ATOM 576 N N . ASP A 1 76 ? -5.724 -8.885 5.329 1.00 98.12 76 ASP A N 1
ATOM 577 C CA . ASP A 1 76 ? -5.190 -9.010 6.690 1.00 98.12 76 ASP A CA 1
ATOM 578 C C . ASP A 1 76 ? -6.293 -8.889 7.746 1.00 98.12 76 ASP A C 1
ATOM 580 O O . ASP A 1 76 ? -7.245 -8.113 7.606 1.00 98.12 76 ASP A O 1
ATOM 584 N N . LEU A 1 77 ? -6.161 -9.652 8.832 1.00 98.06 77 LEU A N 1
ATOM 585 C CA . LEU A 1 77 ? -7.001 -9.491 10.016 1.00 98.06 77 LEU A CA 1
ATOM 586 C C . LEU A 1 77 ? -6.625 -8.190 10.733 1.00 98.06 77 LEU A C 1
ATOM 588 O O . LEU A 1 77 ? -5.444 -7.903 10.929 1.00 98.06 77 LEU A O 1
ATOM 592 N N . ILE A 1 78 ? -7.627 -7.421 11.158 1.00 98.12 78 ILE A N 1
ATOM 593 C CA . ILE A 1 78 ? -7.431 -6.241 11.995 1.00 98.12 78 ILE A CA 1
ATOM 594 C C . ILE A 1 78 ? -7.996 -6.515 13.380 1.00 98.12 78 ILE A C 1
ATOM 596 O O . ILE A 1 78 ? -9.188 -6.784 13.526 1.00 98.12 78 ILE A O 1
ATOM 600 N N . THR A 1 79 ? -7.159 -6.372 14.399 1.00 98.25 79 THR A N 1
ATOM 601 C CA . THR A 1 79 ? -7.517 -6.612 15.796 1.00 98.25 79 THR A CA 1
ATOM 602 C C . THR A 1 79 ? -7.402 -5.353 16.656 1.00 98.25 79 THR A C 1
ATOM 604 O O . THR A 1 79 ? -6.749 -4.368 16.292 1.00 98.25 79 THR A O 1
ATOM 607 N N . GLU A 1 80 ? -8.061 -5.379 17.816 1.00 96.00 80 GLU A N 1
ATOM 608 C CA . GLU A 1 80 ? -8.040 -4.294 18.807 1.00 96.00 80 GLU A CA 1
ATOM 609 C C . GLU A 1 80 ? -6.687 -4.178 19.524 1.00 96.00 80 GLU A C 1
ATOM 611 O O . GLU A 1 80 ? -6.263 -3.080 19.884 1.00 96.00 80 GLU A O 1
ATOM 616 N N . GLY A 1 81 ? -5.996 -5.302 19.730 1.00 96.06 81 GLY A N 1
ATOM 617 C CA . GLY A 1 81 ? -4.708 -5.374 20.413 1.00 96.06 81 GLY A CA 1
ATOM 618 C C . GLY A 1 81 ? -3.607 -6.007 19.564 1.00 96.06 81 GLY A C 1
ATOM 619 O O . GLY A 1 81 ? -3.847 -6.507 18.471 1.00 96.06 81 GLY A O 1
ATOM 620 N N . LEU A 1 82 ? -2.384 -6.007 20.105 1.00 95.75 82 LEU A N 1
ATOM 621 C CA . LEU A 1 82 ? -1.203 -6.612 19.469 1.00 95.75 82 LEU A CA 1
ATOM 622 C C . LEU A 1 82 ? -1.339 -8.125 19.250 1.00 95.75 82 LEU A C 1
ATOM 624 O O . LEU A 1 82 ? -0.721 -8.663 18.338 1.00 95.75 82 LEU A O 1
ATOM 628 N N . ASP A 1 83 ? -2.091 -8.798 20.120 1.00 95.56 83 ASP A N 1
ATOM 629 C CA . ASP A 1 83 ? -2.306 -10.240 20.066 1.00 95.56 83 ASP A CA 1
ATOM 630 C C . ASP A 1 83 ? -3.322 -10.580 18.968 1.00 95.56 83 ASP A C 1
ATOM 632 O O . ASP A 1 83 ? -4.399 -9.984 18.913 1.00 95.56 83 ASP A O 1
ATOM 636 N N . GLU A 1 84 ? -2.999 -11.555 18.122 1.00 94.19 84 GLU A N 1
ATOM 637 C CA . GLU A 1 84 ? -3.878 -12.052 17.056 1.00 94.19 84 GLU A CA 1
ATOM 638 C C . GLU A 1 84 ? -5.204 -12.607 17.606 1.00 94.19 84 GLU A C 1
ATOM 640 O O . GLU A 1 84 ? -6.226 -12.558 16.930 1.00 94.19 84 GLU A O 1
ATOM 645 N N . SER A 1 85 ? -5.213 -13.082 18.856 1.00 96.06 85 SER A N 1
ATOM 646 C CA . SER A 1 85 ? -6.413 -13.566 19.551 1.00 96.06 85 SER A CA 1
ATOM 647 C C . SER A 1 85 ? -7.284 -12.459 20.158 1.00 96.06 85 SER A C 1
ATOM 649 O O . SER A 1 85 ? -8.345 -12.751 20.717 1.00 96.06 85 SER A O 1
ATOM 651 N N . SER A 1 86 ? -6.849 -11.196 20.086 1.00 97.56 86 SER A N 1
ATOM 652 C CA . SER A 1 86 ? -7.663 -10.065 20.538 1.00 97.56 86 SER A CA 1
ATOM 653 C C . SER A 1 86 ? -8.876 -9.839 19.629 1.00 97.56 86 SER A C 1
ATOM 655 O O . SER A 1 86 ? -8.983 -10.417 18.549 1.00 97.56 86 SER A O 1
ATOM 657 N N . ALA A 1 87 ? -9.832 -9.029 20.093 1.00 97.50 87 ALA A N 1
ATOM 658 C CA . ALA A 1 87 ? -11.095 -8.835 19.393 1.00 97.50 87 ALA A CA 1
ATOM 659 C C . ALA A 1 87 ? -10.874 -8.370 17.944 1.00 97.50 87 ALA A C 1
ATOM 661 O O . ALA A 1 87 ? -10.144 -7.407 17.692 1.00 97.50 87 ALA A O 1
ATOM 662 N N . GLU A 1 88 ? -11.526 -9.052 17.000 1.00 97.25 88 GLU A N 1
ATOM 663 C CA . GLU A 1 88 ? -11.543 -8.646 15.598 1.00 97.25 88 GLU A CA 1
ATOM 664 C C . GLU A 1 88 ? -12.302 -7.323 15.448 1.00 97.25 88 GLU A C 1
ATOM 666 O O . GLU A 1 88 ? -13.426 -7.160 15.928 1.00 97.25 88 GLU A O 1
ATOM 671 N N . ILE A 1 89 ? -11.679 -6.382 14.743 1.00 97.44 89 ILE A N 1
ATOM 672 C CA . ILE A 1 89 ? -12.273 -5.096 14.382 1.00 97.44 89 ILE A CA 1
ATOM 673 C C . ILE A 1 89 ? -12.749 -5.087 12.926 1.00 97.44 89 ILE A C 1
ATOM 675 O O . ILE A 1 89 ? -13.736 -4.419 12.591 1.00 97.44 89 ILE A O 1
ATOM 679 N N . GLY A 1 90 ? -12.044 -5.805 12.053 1.00 97.19 90 GLY A N 1
ATOM 680 C CA . GLY A 1 90 ? -12.305 -5.807 10.623 1.00 97.19 90 GLY A CA 1
ATOM 681 C C . GLY A 1 90 ? -11.207 -6.479 9.812 1.00 97.19 90 GLY A C 1
ATOM 682 O O . GLY A 1 90 ? -10.397 -7.240 10.341 1.00 97.19 90 GLY A O 1
ATOM 683 N N . ARG A 1 91 ? -11.170 -6.157 8.517 1.00 98.19 91 ARG A N 1
ATOM 684 C CA . ARG A 1 91 ? -10.195 -6.673 7.548 1.00 98.19 91 ARG A CA 1
ATOM 685 C C . ARG A 1 91 ? -9.549 -5.546 6.752 1.00 98.19 91 ARG A C 1
ATOM 687 O O . ARG A 1 91 ? -10.213 -4.555 6.448 1.00 98.19 91 ARG A O 1
ATOM 694 N N . ALA A 1 92 ? -8.279 -5.698 6.396 1.00 97.81 92 ALA A N 1
ATOM 695 C CA . ALA A 1 92 ? -7.601 -4.826 5.442 1.00 97.81 92 ALA A CA 1
ATOM 696 C C . ALA A 1 92 ? -7.518 -5.525 4.088 1.00 97.81 92 ALA A C 1
ATOM 698 O O . ALA A 1 92 ? -6.806 -6.512 3.950 1.00 97.81 92 ALA A O 1
ATOM 699 N N . GLN A 1 93 ? -8.249 -5.022 3.098 1.00 98.19 93 GLN A N 1
ATOM 700 C CA . GLN A 1 93 ? -8.422 -5.689 1.810 1.00 98.19 93 GLN A CA 1
ATOM 701 C C . GLN A 1 93 ? -7.955 -4.805 0.669 1.00 98.19 93 GLN A C 1
ATOM 703 O O . GLN A 1 93 ? -8.303 -3.629 0.615 1.00 98.19 93 GLN A O 1
ATOM 708 N N . GLY A 1 94 ? -7.206 -5.362 -0.276 1.00 96.88 94 GLY A N 1
ATOM 709 C CA . GLY A 1 94 ? -6.795 -4.618 -1.462 1.00 96.88 94 GLY A CA 1
ATOM 710 C C . GLY A 1 94 ? -5.496 -5.123 -2.055 1.00 96.88 94 GLY A C 1
ATOM 711 O O . GLY A 1 94 ? -5.250 -6.331 -2.096 1.00 96.88 94 GLY A O 1
ATOM 712 N N . ILE A 1 95 ? -4.681 -4.189 -2.543 1.00 96.75 95 ILE A N 1
ATOM 713 C CA . ILE A 1 95 ? -3.413 -4.494 -3.191 1.00 96.75 95 ILE A CA 1
ATOM 714 C C . ILE A 1 95 ? -2.260 -3.628 -2.688 1.00 96.75 95 ILE A C 1
ATOM 716 O O . ILE A 1 95 ? -2.399 -2.446 -2.363 1.00 96.75 95 ILE A O 1
ATOM 720 N N . TYR A 1 96 ? -1.082 -4.236 -2.719 1.00 95.94 96 TYR A N 1
ATOM 721 C CA . TYR A 1 96 ? 0.202 -3.568 -2.567 1.00 95.94 96 TYR A CA 1
ATOM 722 C C . TYR A 1 96 ? 1.006 -3.749 -3.849 1.00 95.94 96 TYR A C 1
ATOM 724 O O . TYR A 1 96 ? 0.979 -4.817 -4.459 1.00 95.94 96 TYR A O 1
ATOM 732 N N . VAL A 1 97 ? 1.744 -2.724 -4.261 1.00 96.88 97 VAL A N 1
ATOM 733 C CA . VAL A 1 97 ? 2.585 -2.775 -5.459 1.00 96.88 97 VAL A CA 1
ATOM 734 C C . VAL A 1 97 ? 3.976 -2.286 -5.116 1.00 96.88 97 VAL A C 1
ATOM 736 O O . VAL A 1 97 ? 4.131 -1.116 -4.790 1.00 96.88 97 VAL A O 1
ATOM 739 N N . THR A 1 98 ? 5.003 -3.126 -5.241 1.00 96.50 98 THR A N 1
ATOM 740 C CA . THR A 1 98 ? 6.395 -2.675 -5.101 1.00 96.50 98 THR A CA 1
ATOM 741 C C . THR A 1 98 ? 6.731 -1.741 -6.268 1.00 96.50 98 THR A C 1
ATOM 743 O O . THR A 1 98 ? 7.049 -2.182 -7.374 1.00 96.50 98 THR A O 1
ATOM 746 N N . SER A 1 99 ? 6.601 -0.436 -6.035 1.00 93.19 99 SER A N 1
ATOM 747 C CA . SER A 1 99 ? 6.549 0.602 -7.070 1.00 93.19 99 SER A CA 1
ATOM 748 C C . SER A 1 99 ? 7.842 1.405 -7.185 1.00 93.19 99 SER A C 1
ATOM 750 O O . SER A 1 99 ? 8.042 2.110 -8.170 1.00 93.19 99 SER A O 1
ATOM 752 N N . ALA A 1 100 ? 8.752 1.312 -6.213 1.00 93.50 100 ALA A N 1
ATOM 753 C CA . ALA A 1 100 ? 10.090 1.874 -6.366 1.00 93.50 100 ALA A CA 1
ATOM 754 C C . ALA A 1 100 ? 10.988 0.940 -7.200 1.00 93.50 100 ALA A C 1
ATOM 756 O O . ALA A 1 100 ? 10.964 -0.272 -6.999 1.00 93.50 100 ALA A O 1
ATOM 757 N N . LEU A 1 101 ? 11.801 1.486 -8.117 1.00 91.69 101 LEU A N 1
ATOM 758 C CA . LEU A 1 101 ? 12.682 0.695 -8.998 1.00 91.69 101 LEU A CA 1
ATOM 759 C C . LEU A 1 101 ? 13.736 -0.093 -8.208 1.00 91.69 101 LEU A C 1
ATOM 761 O O . LEU A 1 101 ? 14.164 -1.158 -8.640 1.00 91.69 101 LEU A O 1
ATOM 765 N N . ASP A 1 102 ? 14.139 0.426 -7.051 1.00 92.19 102 ASP A N 1
ATOM 766 C CA . ASP A 1 102 ? 15.054 -0.215 -6.104 1.00 92.19 102 ASP A CA 1
ATOM 767 C C . ASP A 1 102 ? 14.340 -1.143 -5.102 1.00 92.19 102 ASP A C 1
ATOM 769 O O . ASP A 1 102 ? 14.978 -1.695 -4.209 1.00 92.19 102 ASP A O 1
ATOM 773 N N . GLY A 1 103 ? 13.017 -1.299 -5.221 1.00 92.94 103 GLY A N 1
ATOM 774 C CA . GLY A 1 103 ? 12.196 -2.110 -4.326 1.00 92.94 103 GLY A CA 1
ATOM 775 C C . GLY A 1 103 ? 11.953 -1.502 -2.942 1.00 92.94 103 GLY A C 1
ATOM 776 O O . GLY A 1 103 ? 11.386 -2.171 -2.086 1.00 92.94 103 GLY A O 1
ATOM 777 N N . SER A 1 104 ? 12.371 -0.255 -2.693 1.00 92.94 104 SER A N 1
ATOM 778 C CA . SER A 1 104 ? 12.325 0.374 -1.361 1.00 92.94 104 SER A CA 1
ATOM 779 C C . SER A 1 104 ? 10.931 0.795 -0.889 1.00 92.94 104 SER A C 1
ATOM 781 O O . SER A 1 104 ? 10.720 0.998 0.310 1.00 92.94 104 SER A O 1
ATOM 783 N N . SER A 1 105 ? 9.990 0.973 -1.819 1.00 94.19 105 SER A N 1
ATOM 784 C CA . SER A 1 105 ? 8.659 1.514 -1.544 1.00 94.19 105 SER A CA 1
ATOM 785 C C . SER A 1 105 ? 7.566 0.717 -2.238 1.00 94.19 105 SER A C 1
ATOM 787 O O . SER A 1 105 ? 7.732 0.235 -3.362 1.00 94.19 105 SER A O 1
ATOM 789 N N . THR A 1 106 ? 6.426 0.664 -1.561 1.00 94.75 106 THR A N 1
ATOM 790 C CA . THR A 1 106 ? 5.186 0.063 -2.025 1.00 94.75 106 THR A CA 1
ATOM 791 C C . THR A 1 106 ? 4.129 1.142 -2.208 1.00 94.75 106 THR A C 1
ATOM 793 O O . THR A 1 106 ? 3.917 1.971 -1.326 1.00 94.75 106 THR A O 1
ATOM 796 N N . HIS A 1 107 ? 3.428 1.113 -3.331 1.00 96.19 107 HIS A N 1
ATOM 797 C CA . HIS A 1 107 ? 2.184 1.832 -3.520 1.00 96.19 107 HIS A CA 1
ATOM 798 C C . HIS A 1 107 ? 1.039 1.012 -2.906 1.00 96.19 107 HIS A C 1
ATOM 800 O O . HIS A 1 107 ? 0.849 -0.159 -3.236 1.00 96.19 107 HIS A O 1
ATOM 806 N N . VAL A 1 108 ? 0.340 1.614 -1.949 1.00 96.25 108 VAL A N 1
ATOM 807 C CA . VAL A 1 108 ? -0.732 1.021 -1.145 1.00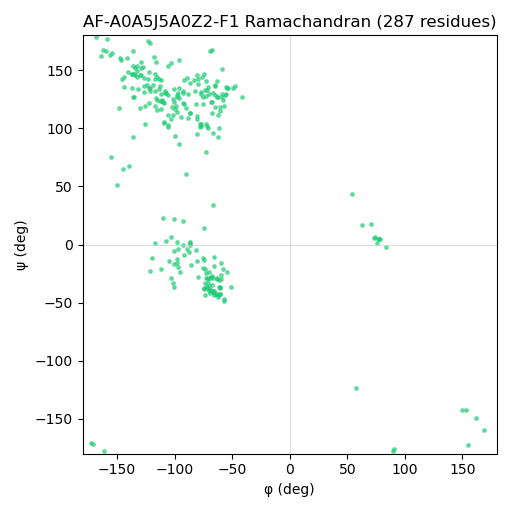 96.25 108 VAL A CA 1
ATOM 808 C C . VAL A 1 108 ? -2.072 1.421 -1.743 1.00 96.25 108 VAL A C 1
ATOM 810 O O . VAL A 1 108 ? -2.295 2.614 -1.940 1.00 96.25 108 VAL A O 1
ATOM 813 N N . LEU A 1 109 ? -2.950 0.446 -1.986 1.00 96.19 109 LEU A N 1
ATOM 814 C CA . LEU A 1 109 ? -4.366 0.655 -2.291 1.00 96.19 109 LEU A CA 1
ATOM 815 C C . LEU A 1 109 ? -5.186 -0.361 -1.490 1.00 96.19 109 LEU A C 1
ATOM 817 O O . LEU A 1 109 ? -5.386 -1.493 -1.934 1.00 96.19 109 LEU A O 1
ATOM 821 N N . ILE A 1 110 ? -5.635 0.022 -0.297 1.00 97.31 110 ILE A N 1
ATOM 822 C CA . ILE A 1 110 ? -6.390 -0.877 0.583 1.00 97.31 110 ILE A CA 1
ATOM 823 C C . ILE A 1 110 ? -7.624 -0.197 1.166 1.00 97.31 110 ILE A C 1
ATOM 825 O O . ILE A 1 110 ? -7.640 1.009 1.412 1.00 97.31 110 ILE A O 1
ATOM 829 N N . SER A 1 111 ? -8.625 -1.011 1.463 1.00 97.75 111 SER A N 1
ATOM 830 C CA . SER A 1 111 ? -9.813 -0.659 2.221 1.00 97.75 111 SER A CA 1
ATOM 831 C C . SER A 1 111 ? -9.735 -1.306 3.600 1.00 97.75 111 SER A C 1
ATOM 833 O O . SER A 1 111 ? -9.511 -2.509 3.722 1.00 97.75 111 SER A O 1
ATOM 835 N N . ILE A 1 112 ? -9.969 -0.527 4.652 1.00 97.25 112 ILE A N 1
ATOM 836 C CA . ILE A 1 112 ? -10.266 -1.066 5.981 1.00 97.25 112 ILE A CA 1
ATOM 837 C C . ILE A 1 112 ? -11.767 -1.311 6.035 1.00 97.25 112 ILE A C 1
ATOM 839 O O . ILE A 1 112 ? -12.543 -0.356 5.991 1.00 97.25 112 ILE A O 1
ATOM 843 N N . VAL A 1 113 ? -12.168 -2.575 6.124 1.00 97.12 113 VAL A N 1
ATOM 844 C CA . VAL A 1 113 ? -13.562 -3.020 6.170 1.00 97.12 113 VAL A CA 1
ATOM 845 C C . VAL A 1 113 ? -13.912 -3.381 7.607 1.00 97.12 113 VAL A C 1
ATOM 847 O O . VAL A 1 113 ? -13.454 -4.397 8.125 1.00 97.12 113 VAL A O 1
ATOM 850 N N . PHE A 1 114 ? -14.717 -2.547 8.262 1.00 97.12 114 PHE A N 1
ATOM 851 C CA . PHE A 1 114 ? -15.068 -2.738 9.667 1.00 97.12 114 PHE A CA 1
ATOM 852 C C . PHE A 1 114 ? -16.214 -3.742 9.830 1.00 97.12 114 PHE A C 1
ATOM 854 O O . PHE A 1 114 ? -17.257 -3.624 9.177 1.00 97.12 114 PHE A O 1
ATOM 861 N N . THR A 1 115 ? -16.038 -4.691 10.749 1.00 95.38 115 THR A N 1
ATOM 862 C CA . THR A 1 115 ? -17.016 -5.744 11.081 1.00 95.38 115 THR A CA 1
ATOM 863 C C . THR A 1 115 ? -17.471 -5.694 12.540 1.00 95.38 115 THR A C 1
ATOM 865 O O . THR A 1 115 ? -18.471 -6.324 12.880 1.00 95.38 115 THR A O 1
ATOM 868 N N . ASN A 1 116 ? -16.795 -4.913 13.390 1.00 93.81 116 ASN A N 1
ATOM 869 C CA . ASN A 1 116 ? -17.169 -4.744 14.793 1.00 93.81 116 ASN A CA 1
ATOM 870 C C . ASN A 1 116 ? -18.504 -4.006 14.990 1.00 93.81 116 ASN A C 1
ATOM 872 O O . ASN A 1 116 ? -19.026 -3.352 14.089 1.00 93.81 116 ASN A O 1
ATOM 876 N N . GLU A 1 117 ? -19.041 -4.049 16.211 1.00 92.62 117 GLU A N 1
ATOM 877 C CA . GLU A 1 117 ? -20.315 -3.393 16.538 1.00 92.62 117 GLU A CA 1
ATOM 878 C C . GLU A 1 117 ? -20.279 -1.872 16.325 1.00 92.62 117 GLU A C 1
ATOM 880 O O . GLU A 1 117 ? -21.264 -1.273 15.889 1.00 92.62 117 GLU A O 1
ATOM 885 N N . GLU A 1 118 ? -19.145 -1.227 16.618 1.00 89.88 118 GLU A N 1
ATOM 886 C CA . GLU A 1 118 ? -19.048 0.230 16.565 1.00 89.88 118 GLU A CA 1
ATOM 887 C C . GLU A 1 118 ? -19.015 0.766 15.129 1.00 89.88 118 GLU A C 1
ATOM 889 O O . GLU A 1 118 ? -19.700 1.747 14.835 1.00 89.88 118 GLU A O 1
ATOM 894 N N . TYR A 1 119 ? -18.254 0.154 14.221 1.00 91.62 119 TYR A N 1
ATOM 895 C CA . TYR A 1 119 ? -18.030 0.681 12.869 1.00 91.62 119 TYR A CA 1
ATOM 896 C C . TYR A 1 119 ? -18.562 -0.227 11.757 1.00 91.62 119 TYR A C 1
ATOM 898 O O . TYR A 1 119 ? -18.449 0.135 10.583 1.00 91.62 119 TYR A O 1
ATOM 906 N N . GLY A 1 120 ? -19.187 -1.351 12.116 1.00 93.56 120 GLY A N 1
ATOM 907 C CA . GLY A 1 120 ? -19.695 -2.381 11.217 1.00 93.56 120 GLY A CA 1
ATOM 908 C C . GLY A 1 120 ? -20.379 -1.840 9.963 1.00 93.56 120 GLY A C 1
ATOM 909 O O . GLY A 1 120 ? -21.271 -0.989 10.028 1.00 93.56 120 GLY A O 1
ATOM 910 N N . GLY A 1 121 ? -19.930 -2.322 8.802 1.00 90.31 121 GLY A N 1
ATOM 911 C CA . GLY A 1 121 ? -20.446 -1.918 7.490 1.00 90.31 121 GLY A CA 1
ATOM 912 C C . GLY A 1 121 ? -19.926 -0.571 6.974 1.00 90.31 121 GLY A C 1
ATOM 913 O O . GLY A 1 121 ? -20.374 -0.108 5.925 1.00 90.31 121 GLY A O 1
ATOM 914 N N . SER A 1 122 ? -18.997 0.070 7.687 1.00 94.50 122 SER A N 1
ATOM 915 C CA . SER A 1 122 ? -18.258 1.244 7.207 1.00 94.50 122 SER A CA 1
ATOM 916 C C . SER A 1 122 ? -16.903 0.832 6.631 1.00 94.50 122 SER A C 1
ATOM 918 O O . SER A 1 122 ? -16.366 -0.217 6.985 1.00 94.50 122 SER A O 1
ATOM 920 N N . THR A 1 123 ? -16.325 1.687 5.785 1.00 95.25 123 THR A N 1
ATOM 921 C CA . THR A 1 123 ? -14.965 1.503 5.258 1.00 95.25 123 THR A CA 1
ATOM 922 C C . THR A 1 123 ? -14.132 2.777 5.344 1.00 95.25 123 THR A C 1
ATOM 924 O O . THR A 1 123 ? -14.679 3.884 5.324 1.00 95.25 123 THR A O 1
ATOM 927 N N . LEU A 1 124 ? -12.809 2.619 5.419 1.00 95.06 124 LEU A N 1
ATOM 928 C CA . LEU A 1 124 ? -11.832 3.674 5.137 1.00 95.06 124 LEU A CA 1
ATOM 929 C C . LEU A 1 124 ? -10.985 3.265 3.936 1.00 95.06 124 LEU A C 1
ATOM 931 O O . LEU A 1 124 ? -10.453 2.161 3.919 1.00 95.06 124 LEU A O 1
ATOM 935 N N . GLU A 1 125 ? -10.820 4.172 2.979 1.00 95.88 125 GLU A N 1
ATOM 936 C CA . GLU A 1 125 ? -10.010 3.940 1.783 1.00 95.88 125 GLU A CA 1
ATOM 937 C C . GLU A 1 125 ? -8.644 4.600 1.955 1.00 95.88 125 GLU A C 1
ATOM 939 O O . GLU A 1 125 ? -8.556 5.813 2.187 1.00 95.88 125 GLU A O 1
ATOM 944 N N . ILE A 1 126 ? -7.587 3.800 1.847 1.00 95.88 126 ILE A N 1
ATOM 945 C CA . ILE A 1 126 ? -6.201 4.196 2.075 1.00 95.88 126 ILE A CA 1
ATOM 946 C C . ILE A 1 126 ? -5.420 4.052 0.774 1.00 95.88 126 ILE A C 1
ATOM 948 O O . ILE A 1 126 ? -5.388 2.979 0.170 1.00 95.88 126 ILE A O 1
ATOM 952 N N . GLN A 1 127 ? -4.758 5.132 0.368 1.00 96.00 127 GLN A N 1
ATOM 953 C CA . GLN A 1 127 ? -3.997 5.174 -0.874 1.00 96.00 127 GLN A CA 1
ATOM 954 C C . GLN A 1 127 ? -2.739 6.023 -0.708 1.00 96.00 127 GLN A C 1
ATOM 956 O O . GLN A 1 127 ? -2.781 7.116 -0.137 1.00 96.00 127 GLN A O 1
ATOM 961 N N . GLY A 1 128 ? -1.607 5.540 -1.218 1.00 94.19 128 GLY A N 1
ATOM 962 C CA . GLY A 1 128 ? -0.385 6.339 -1.274 1.00 94.19 128 GLY A CA 1
ATOM 963 C C . GLY A 1 128 ? 0.899 5.524 -1.310 1.00 94.19 128 GLY A C 1
ATOM 964 O O . GLY A 1 128 ? 0.885 4.309 -1.462 1.00 94.19 128 GLY A O 1
ATOM 965 N N . THR A 1 129 ? 2.038 6.205 -1.197 1.00 93.75 129 THR A N 1
ATOM 966 C CA . THR A 1 129 ? 3.358 5.564 -1.239 1.00 93.75 129 THR A CA 1
ATOM 967 C C . THR A 1 129 ? 3.834 5.308 0.177 1.00 93.75 129 THR A C 1
ATOM 969 O O . THR A 1 129 ? 3.921 6.223 0.987 1.00 93.75 129 THR A O 1
ATOM 972 N N . SER A 1 130 ? 4.179 4.061 0.453 1.00 94.38 130 SER A N 1
ATOM 973 C CA . SER A 1 130 ? 4.652 3.567 1.734 1.00 94.38 130 SER A CA 1
ATOM 974 C C . SER A 1 130 ? 6.094 3.101 1.575 1.00 94.38 130 SER A C 1
ATOM 976 O O . SER A 1 130 ? 6.379 2.150 0.843 1.00 94.38 130 SER A O 1
ATOM 978 N N . ARG A 1 131 ? 7.030 3.764 2.259 1.00 93.44 131 ARG A N 1
ATOM 979 C CA . ARG A 1 131 ? 8.433 3.331 2.331 1.00 93.44 131 ARG A CA 1
ATOM 980 C C . ARG A 1 131 ? 8.526 2.108 3.235 1.00 93.44 131 ARG A C 1
ATOM 982 O O . ARG A 1 131 ? 8.829 2.219 4.415 1.00 93.44 131 ARG A O 1
ATOM 989 N N . GLN A 1 132 ? 8.181 0.944 2.696 1.00 86.94 132 GLN A N 1
ATOM 990 C CA . GLN A 1 132 ? 7.854 -0.280 3.439 1.00 86.94 132 GLN A CA 1
ATOM 991 C C . GLN A 1 132 ? 8.921 -0.750 4.447 1.00 86.94 132 GLN A C 1
ATOM 993 O O . GLN A 1 132 ? 8.580 -1.436 5.406 1.00 86.94 132 GLN A O 1
ATOM 998 N N . PHE A 1 133 ? 10.192 -0.374 4.266 1.00 90.19 133 PHE A N 1
ATOM 999 C CA . PHE A 1 133 ? 11.284 -0.727 5.184 1.00 90.19 133 PHE A CA 1
ATOM 1000 C C . PHE A 1 133 ? 11.544 0.313 6.282 1.00 90.19 133 PHE A C 1
ATOM 1002 O O . PHE A 1 133 ? 12.309 0.045 7.209 1.00 90.19 133 PHE A O 1
ATOM 1009 N N . GLU A 1 134 ? 10.916 1.487 6.211 1.00 94.19 134 GLU A N 1
ATOM 1010 C CA . GLU A 1 134 ? 10.911 2.444 7.313 1.00 94.19 134 GLU A CA 1
ATOM 1011 C C . GLU A 1 134 ? 9.970 1.963 8.421 1.00 94.19 134 GLU A C 1
ATOM 1013 O O . GLU A 1 134 ? 8.933 1.338 8.172 1.00 94.19 134 GLU A O 1
ATOM 1018 N N . LYS A 1 135 ? 10.339 2.268 9.671 1.00 92.38 135 LYS A N 1
ATOM 1019 C CA . LYS A 1 135 ? 9.597 1.807 10.848 1.00 92.38 135 LYS A CA 1
ATOM 1020 C C . LYS A 1 135 ? 8.173 2.363 10.884 1.00 92.38 135 LYS A C 1
ATOM 1022 O O . LYS A 1 135 ? 7.262 1.614 11.217 1.00 92.38 135 LYS A O 1
ATOM 1027 N N . VAL A 1 136 ? 8.007 3.650 10.570 1.00 95.31 136 VAL A N 1
ATOM 1028 C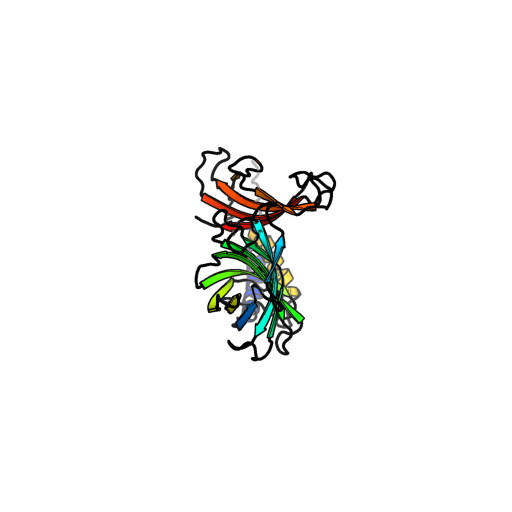 CA . VAL A 1 136 ? 6.738 4.393 10.602 1.00 95.31 136 VAL A CA 1
ATOM 1029 C C . VAL A 1 136 ? 6.527 5.047 9.244 1.00 95.31 136 VAL A C 1
ATOM 1031 O O . VAL A 1 136 ? 7.446 5.677 8.730 1.00 95.31 136 VAL A O 1
ATOM 1034 N N . ARG A 1 137 ? 5.337 4.885 8.663 1.00 94.69 137 ARG A N 1
ATOM 1035 C CA . ARG A 1 137 ? 5.033 5.286 7.283 1.00 94.69 137 ARG A CA 1
ATOM 1036 C C . ARG A 1 137 ? 3.688 5.990 7.244 1.00 94.69 137 ARG A C 1
ATOM 1038 O O . ARG A 1 137 ? 2.712 5.429 7.731 1.00 94.69 137 ARG A O 1
ATOM 1045 N N . GLU A 1 138 ? 3.633 7.191 6.681 1.00 94.19 138 GLU A N 1
ATOM 1046 C CA . GLU A 1 138 ? 2.389 7.950 6.532 1.00 94.19 138 GLU A CA 1
ATOM 1047 C C . GLU A 1 138 ? 1.740 7.677 5.171 1.00 94.19 138 GLU A C 1
ATOM 1049 O O . GLU A 1 138 ? 2.414 7.712 4.143 1.00 94.19 138 GLU A O 1
ATOM 1054 N N . VAL A 1 139 ? 0.434 7.401 5.160 1.00 94.50 139 VAL A N 1
ATOM 1055 C CA . VAL A 1 139 ? -0.351 7.139 3.943 1.00 94.50 139 VAL A CA 1
ATOM 1056 C C . VAL A 1 139 ? -1.689 7.874 4.034 1.00 94.50 139 VAL A C 1
ATOM 1058 O O . VAL A 1 139 ? -2.231 8.065 5.122 1.00 94.50 139 VAL A O 1
ATOM 1061 N N . SER A 1 140 ? -2.230 8.333 2.906 1.00 93.31 140 SER A N 1
ATOM 1062 C CA . SER A 1 140 ? -3.439 9.158 2.891 1.00 93.31 140 SER A CA 1
ATOM 1063 C C . SER A 1 140 ? -4.723 8.340 3.048 1.00 93.31 140 SER A C 1
ATOM 1065 O O . SER A 1 140 ? -4.873 7.268 2.467 1.00 93.31 140 SER A O 1
ATOM 1067 N N . VAL A 1 141 ? -5.687 8.905 3.778 1.00 93.50 141 VAL A N 1
ATOM 1068 C CA . VAL A 1 141 ? -7.098 8.494 3.769 1.00 93.50 141 VAL A CA 1
ATOM 1069 C C . VAL A 1 141 ? -7.794 9.271 2.660 1.00 93.50 141 VAL A C 1
ATOM 1071 O O . VAL A 1 141 ? -8.007 10.485 2.776 1.00 93.50 141 VAL A O 1
ATOM 1074 N N . VAL A 1 142 ? -8.145 8.578 1.582 1.00 92.50 142 VAL A N 1
ATOM 1075 C CA . VAL A 1 142 ? -8.682 9.191 0.361 1.00 92.50 142 VAL A CA 1
ATOM 1076 C C . VAL A 1 142 ? -10.199 9.140 0.269 1.00 92.50 142 VAL A C 1
ATOM 1078 O O . VAL A 1 142 ? -10.771 9.891 -0.521 1.00 92.50 142 VAL A O 1
ATOM 1081 N N . ALA A 1 143 ? -10.870 8.312 1.071 1.00 90.88 143 ALA A N 1
ATOM 1082 C CA . ALA A 1 143 ? -12.327 8.264 1.197 1.00 90.88 143 ALA A CA 1
ATOM 1083 C C . ALA A 1 143 ? -12.762 7.418 2.406 1.00 90.88 143 ALA A C 1
ATOM 1085 O O . ALA A 1 143 ? -11.944 6.854 3.129 1.00 90.88 143 ALA A O 1
ATOM 1086 N N . GLY A 1 144 ? -14.075 7.335 2.612 1.00 91.19 144 GLY A N 1
ATOM 1087 C CA . GLY A 1 144 ? -14.693 6.383 3.523 1.00 91.19 144 GLY A CA 1
ATOM 1088 C C . GLY A 1 144 ? -16.191 6.256 3.258 1.00 91.19 144 GLY A C 1
ATOM 1089 O O . GLY A 1 144 ? -16.802 7.114 2.606 1.00 91.19 144 GLY A O 1
ATOM 1090 N N . THR A 1 145 ? -16.784 5.179 3.760 1.00 90.75 145 THR A N 1
ATOM 1091 C CA . THR A 1 145 ? -18.214 4.866 3.636 1.00 90.75 145 THR A CA 1
ATOM 1092 C C . THR A 1 145 ? -18.863 4.724 5.016 1.00 90.75 145 THR A C 1
ATOM 1094 O O . THR A 1 145 ? -18.192 4.803 6.046 1.00 90.75 145 THR A O 1
ATOM 1097 N N . GLY A 1 146 ? -20.190 4.564 5.066 1.00 89.94 146 GLY A N 1
ATOM 1098 C CA . GLY A 1 146 ? -20.914 4.402 6.331 1.00 89.94 146 GLY A CA 1
ATOM 1099 C C . GLY A 1 146 ? -20.689 5.577 7.287 1.00 89.94 146 GLY A C 1
ATOM 1100 O O . GLY A 1 146 ? -20.931 6.732 6.918 1.00 89.94 146 GLY A O 1
ATOM 1101 N N . LYS A 1 147 ? -20.209 5.283 8.500 1.00 88.19 147 LYS A N 1
ATOM 1102 C CA . LYS A 1 147 ? -19.868 6.289 9.518 1.00 88.19 147 LYS A CA 1
ATOM 1103 C C . LYS A 1 147 ? -18.726 7.208 9.081 1.00 88.19 147 LYS A C 1
ATOM 1105 O O . LYS A 1 147 ? -18.731 8.375 9.451 1.00 88.19 147 LYS A O 1
ATOM 1110 N N . PHE A 1 148 ? -17.816 6.726 8.237 1.00 88.06 148 PHE A N 1
ATOM 1111 C CA . PHE A 1 148 ? -16.658 7.473 7.736 1.00 88.06 148 PHE A CA 1
ATOM 1112 C C . PHE A 1 148 ? -16.916 8.180 6.401 1.00 88.06 148 PHE A C 1
ATOM 1114 O O . PHE A 1 148 ? -15.985 8.511 5.665 1.00 88.06 148 PHE A O 1
ATOM 1121 N N . ARG A 1 149 ? -18.181 8.416 6.043 1.00 83.88 149 ARG A N 1
ATOM 1122 C CA . ARG A 1 149 ? -18.519 9.145 4.818 1.00 83.88 149 ARG A CA 1
ATOM 1123 C C . ARG A 1 149 ? -17.849 10.520 4.809 1.00 83.88 149 ARG A C 1
ATOM 1125 O O . ARG A 1 149 ? -18.035 11.287 5.738 1.00 83.88 149 ARG A O 1
ATOM 1132 N N . TYR A 1 150 ? -17.148 10.843 3.720 1.00 80.94 150 TYR A N 1
ATOM 1133 C CA . TYR A 1 150 ? -16.345 12.071 3.570 1.00 80.94 150 TYR A CA 1
ATOM 1134 C C . TYR A 1 150 ? -15.063 12.113 4.415 1.00 80.94 150 TYR A C 1
ATOM 1136 O O . TYR A 1 150 ? -14.469 13.181 4.574 1.00 80.94 150 TYR A O 1
ATOM 1144 N N . ALA A 1 151 ? -14.595 10.964 4.910 1.00 82.56 151 ALA A N 1
ATOM 1145 C CA . ALA A 1 151 ? -13.286 10.853 5.533 1.00 82.56 151 ALA A CA 1
ATOM 1146 C C . ALA A 1 151 ? -12.174 11.385 4.615 1.00 82.56 151 ALA A C 1
ATOM 1148 O O . ALA A 1 151 ? -12.124 11.117 3.406 1.00 82.56 151 ALA A O 1
ATOM 1149 N N . ARG A 1 152 ? -11.286 12.171 5.222 1.00 84.19 152 ARG A N 1
ATOM 1150 C CA . ARG A 1 152 ? -10.090 12.756 4.620 1.00 84.19 152 ARG A CA 1
ATOM 1151 C C . ARG A 1 152 ? -9.013 12.809 5.686 1.00 84.19 152 ARG A C 1
ATOM 1153 O O . ARG A 1 152 ? -9.312 13.125 6.838 1.00 84.19 152 ARG A O 1
ATOM 1160 N N . GLY A 1 153 ? -7.775 12.552 5.290 1.00 88.69 153 GLY A N 1
ATOM 1161 C CA . GLY A 1 153 ? -6.652 12.703 6.193 1.00 88.69 153 GLY A CA 1
ATOM 1162 C C . GLY A 1 153 ? -5.499 11.761 5.923 1.00 88.69 153 GLY A C 1
ATOM 1163 O O . GLY A 1 15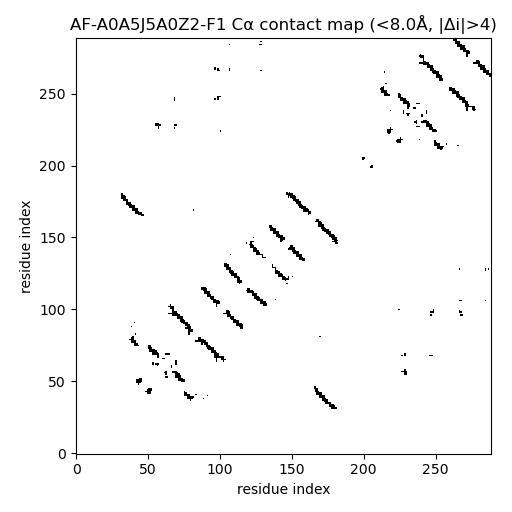3 ? -5.190 11.490 4.767 1.00 88.69 153 GLY A O 1
ATOM 1164 N N . TYR A 1 154 ? -4.866 11.280 6.988 1.00 91.75 154 TYR A N 1
ATOM 1165 C CA . TYR A 1 154 ? -3.717 10.390 6.916 1.00 91.75 154 TYR A CA 1
ATOM 1166 C C . TYR A 1 154 ? -3.707 9.393 8.072 1.00 91.75 154 TYR A C 1
ATOM 1168 O O . TYR A 1 154 ? -4.318 9.597 9.129 1.00 91.75 154 TYR A O 1
ATOM 1176 N N . VAL A 1 155 ? -2.985 8.308 7.844 1.00 94.00 155 VAL A N 1
ATOM 1177 C CA . VAL A 1 155 ? -2.741 7.230 8.793 1.00 94.00 155 VAL A CA 1
ATOM 1178 C C . VAL A 1 155 ? -1.252 6.966 8.853 1.00 94.00 155 VAL A C 1
ATOM 1180 O O . VAL A 1 155 ? -0.539 7.181 7.874 1.00 94.00 155 VAL A O 1
ATOM 1183 N N . THR A 1 156 ? -0.783 6.486 9.992 1.00 95.62 156 THR A N 1
ATOM 1184 C CA . THR A 1 156 ? 0.563 5.961 10.146 1.00 95.62 156 THR A CA 1
ATOM 1185 C C . THR A 1 156 ? 0.506 4.450 10.302 1.00 95.62 156 THR A C 1
ATOM 1187 O O . THR A 1 156 ? -0.272 3.917 11.092 1.00 95.62 156 THR A O 1
ATOM 1190 N N . PHE A 1 157 ? 1.346 3.761 9.538 1.00 96.44 157 PHE A N 1
ATOM 1191 C CA . PHE A 1 157 ? 1.639 2.345 9.694 1.00 96.44 157 PHE A CA 1
ATOM 1192 C C . PHE A 1 157 ? 2.984 2.199 10.395 1.00 96.44 157 PHE A C 1
ATOM 1194 O O . PHE A 1 157 ? 4.006 2.621 9.852 1.00 96.44 157 PHE A O 1
ATOM 1201 N N . GLU A 1 158 ? 3.003 1.585 11.574 1.00 97.12 158 GLU A N 1
ATOM 1202 C CA . GLU A 1 158 ? 4.224 1.251 12.300 1.00 97.12 158 GLU A CA 1
ATOM 1203 C C . GLU A 1 158 ? 4.395 -0.256 12.425 1.00 97.12 158 GLU A C 1
ATOM 1205 O O . GLU A 1 158 ? 3.542 -0.937 12.983 1.00 97.12 158 GLU A O 1
ATOM 1210 N N . THR A 1 159 ? 5.525 -0.788 11.968 1.00 96.19 159 THR A N 1
ATOM 1211 C CA . THR A 1 159 ? 5.853 -2.204 12.203 1.00 96.19 159 THR A CA 1
ATOM 1212 C C . THR A 1 159 ? 6.337 -2.367 13.641 1.00 96.19 159 THR A C 1
ATOM 1214 O O . THR A 1 159 ? 7.455 -1.969 13.975 1.00 96.19 159 THR A O 1
ATOM 1217 N N . VAL A 1 160 ? 5.470 -2.896 14.505 1.00 97.12 160 VAL A N 1
ATOM 1218 C CA . VAL A 1 160 ? 5.719 -3.026 15.952 1.00 97.12 160 VAL A CA 1
ATOM 1219 C C . VAL A 1 160 ? 6.266 -4.401 16.328 1.00 97.12 160 VAL A C 1
ATOM 1221 O O . VAL A 1 160 ? 6.961 -4.522 17.335 1.00 97.12 160 VAL A O 1
ATOM 1224 N N . TYR A 1 161 ? 6.013 -5.413 15.498 1.00 96.38 161 TYR A N 1
ATOM 1225 C CA . TYR A 1 161 ? 6.568 -6.754 15.635 1.00 96.38 161 TYR A CA 1
ATOM 1226 C C . TYR A 1 161 ? 6.858 -7.349 14.256 1.00 96.38 161 TYR A C 1
ATOM 1228 O O . TYR A 1 161 ? 6.118 -7.104 13.305 1.00 96.38 161 TYR A O 1
ATOM 1236 N N . LEU A 1 162 ? 7.941 -8.119 14.152 1.00 94.50 162 LEU A N 1
ATOM 1237 C CA . LEU A 1 162 ? 8.332 -8.822 12.935 1.00 94.50 162 LEU A CA 1
ATOM 1238 C C . LEU A 1 162 ? 9.053 -10.121 13.299 1.00 94.50 162 LEU A C 1
ATOM 1240 O O . LEU A 1 162 ? 10.158 -10.081 13.847 1.00 94.50 162 LEU A O 1
ATOM 1244 N N . ASP A 1 163 ? 8.472 -11.249 12.908 1.00 94.38 163 ASP A N 1
ATOM 1245 C CA . ASP A 1 163 ? 9.126 -12.549 12.888 1.00 94.38 163 ASP A CA 1
ATOM 1246 C C . ASP A 1 163 ? 9.376 -12.982 11.440 1.00 94.38 163 ASP A C 1
ATOM 1248 O O . ASP A 1 163 ? 8.485 -13.395 10.695 1.00 94.38 163 ASP A O 1
ATOM 1252 N N . LYS A 1 164 ? 10.642 -12.893 11.032 1.00 91.19 164 LYS A N 1
ATOM 1253 C CA . LYS A 1 164 ? 11.072 -13.241 9.675 1.00 91.19 164 LYS A CA 1
ATOM 1254 C C . LYS A 1 164 ? 11.063 -14.745 9.410 1.00 91.19 164 LYS A C 1
ATOM 1256 O O . LYS A 1 164 ? 11.000 -15.128 8.248 1.00 91.19 164 LYS A O 1
ATOM 1261 N N . ALA A 1 165 ? 11.177 -15.584 10.442 1.00 92.88 165 ALA A N 1
ATOM 1262 C CA . ALA A 1 165 ? 11.261 -17.032 10.265 1.00 92.88 165 ALA A CA 1
ATOM 1263 C C . ALA A 1 165 ? 9.923 -17.612 9.798 1.00 92.88 165 ALA A C 1
ATOM 1265 O O . ALA A 1 165 ? 9.899 -18.531 8.982 1.00 92.88 165 ALA A O 1
ATOM 1266 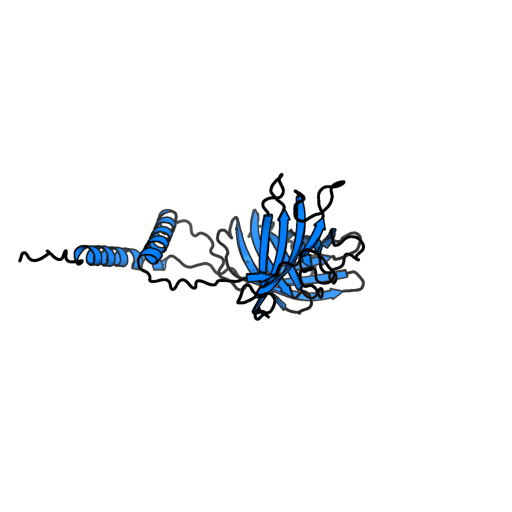N N . ILE A 1 166 ? 8.828 -17.034 10.289 1.00 92.00 166 ILE A N 1
ATOM 1267 C CA . ILE A 1 166 ? 7.459 -17.433 9.949 1.00 92.00 166 ILE A CA 1
ATOM 1268 C C . ILE A 1 166 ? 6.749 -16.426 9.032 1.00 92.00 166 ILE A C 1
ATOM 1270 O O . ILE A 1 166 ? 5.588 -16.629 8.702 1.00 92.00 166 ILE A O 1
ATOM 1274 N N . ALA A 1 167 ? 7.453 -15.369 8.605 1.00 93.31 167 ALA A N 1
ATOM 1275 C CA . ALA A 1 167 ? 6.934 -14.289 7.764 1.00 93.31 167 ALA A CA 1
ATOM 1276 C C . ALA A 1 167 ? 5.670 -13.623 8.338 1.00 93.31 167 ALA A C 1
ATOM 1278 O O . ALA A 1 167 ? 4.718 -13.357 7.607 1.00 93.31 167 ALA A O 1
ATOM 1279 N N . TYR A 1 168 ? 5.688 -13.357 9.644 1.00 95.75 168 TYR A N 1
ATOM 1280 C CA . TYR A 1 168 ? 4.591 -12.727 10.370 1.00 95.75 168 TYR A CA 1
ATOM 1281 C C . TYR A 1 168 ? 4.999 -11.344 10.864 1.00 95.75 168 TYR A C 1
ATOM 1283 O O . TYR A 1 168 ? 6.100 -11.160 11.397 1.00 95.75 168 TYR A O 1
ATOM 1291 N N . SER A 1 169 ? 4.119 -10.360 10.719 1.00 95.31 169 SER A N 1
ATOM 1292 C CA . SER A 1 169 ? 4.337 -9.030 11.271 1.00 95.31 169 SER A CA 1
ATOM 1293 C C . SER A 1 169 ? 3.061 -8.436 11.844 1.00 95.31 169 SER A C 1
ATOM 1295 O O . SER A 1 169 ? 1.966 -8.685 11.352 1.00 95.31 169 SER A O 1
ATOM 1297 N N . VAL A 1 170 ? 3.228 -7.620 12.884 1.00 97.69 170 VAL A N 1
ATOM 1298 C CA . VAL A 1 170 ? 2.136 -6.824 13.444 1.00 97.69 170 VAL A CA 1
ATOM 1299 C C . VAL A 1 170 ? 2.390 -5.371 13.091 1.00 97.69 170 VAL A C 1
ATOM 1301 O O . VAL A 1 170 ? 3.434 -4.802 13.446 1.00 97.69 170 VAL A O 1
ATOM 1304 N N . ILE A 1 171 ? 1.435 -4.763 12.392 1.00 97.25 171 ILE A N 1
ATOM 1305 C CA . ILE A 1 171 ? 1.512 -3.367 11.966 1.00 97.25 171 ILE A CA 1
ATOM 1306 C C . ILE A 1 171 ? 0.465 -2.569 12.732 1.00 97.25 171 ILE A C 1
ATOM 1308 O O . ILE A 1 171 ? -0.737 -2.769 12.583 1.00 97.25 171 ILE A O 1
ATOM 1312 N N . ARG A 1 172 ? 0.924 -1.622 13.547 1.00 97.62 172 ARG A N 1
ATOM 1313 C CA . ARG A 1 172 ? 0.051 -0.655 14.197 1.00 97.62 172 ARG A CA 1
ATOM 1314 C C . ARG A 1 172 ? -0.384 0.389 13.181 1.00 97.62 172 ARG A C 1
ATOM 1316 O O . ARG A 1 172 ? 0.441 1.120 12.640 1.00 97.62 172 ARG A O 1
ATOM 1323 N N . PHE A 1 173 ? -1.685 0.486 12.993 1.00 94.88 173 PHE A N 1
ATOM 1324 C CA . PHE A 1 173 ? -2.354 1.572 12.309 1.00 94.88 173 PHE A CA 1
ATOM 1325 C C . PHE A 1 173 ? -2.771 2.621 13.336 1.00 94.88 173 PHE A C 1
ATOM 1327 O O . PHE A 1 173 ? -3.388 2.306 14.355 1.00 94.88 173 PHE A O 1
ATOM 1334 N N . SER A 1 174 ? -2.449 3.882 13.087 1.00 92.56 174 SER A N 1
ATOM 1335 C CA . SER A 1 174 ? -2.944 5.002 13.886 1.00 92.56 174 SER A CA 1
ATOM 1336 C C . SER A 1 174 ? -3.361 6.124 12.958 1.00 92.56 174 SER A C 1
ATOM 1338 O O . SER A 1 174 ? -2.590 6.541 12.100 1.00 92.56 174 SER A O 1
ATOM 1340 N N . ASN A 1 175 ? -4.583 6.623 13.097 1.00 79.25 175 ASN A N 1
ATOM 1341 C CA . ASN A 1 175 ? -5.024 7.740 12.273 1.00 79.25 175 ASN A CA 1
ATOM 1342 C C . ASN A 1 175 ? -4.689 9.086 12.934 1.00 79.25 175 ASN A C 1
ATOM 1344 O O . ASN A 1 175 ? -4.741 9.247 14.153 1.00 79.25 175 ASN A O 1
ATOM 1348 N N . GLY A 1 176 ? -4.321 10.063 12.107 1.00 59.88 176 GLY A N 1
ATOM 1349 C CA . GLY A 1 176 ? -3.941 11.401 12.561 1.00 59.88 176 GLY A CA 1
ATOM 1350 C C . GLY A 1 176 ? -5.017 12.469 12.363 1.00 59.88 176 GLY A C 1
ATOM 1351 O O . GLY A 1 176 ? -4.720 13.647 12.538 1.00 59.88 176 GLY A O 1
ATOM 1352 N N . THR A 1 177 ? -6.238 12.117 11.934 1.00 52.00 177 THR A N 1
ATOM 1353 C CA . THR A 1 177 ? -7.129 13.099 11.286 1.00 52.00 177 THR A CA 1
ATOM 1354 C C . THR A 1 177 ? -8.592 13.111 11.707 1.00 52.00 177 THR A C 1
ATOM 1356 O O . THR A 1 177 ? -9.185 12.100 12.072 1.00 52.00 177 THR A O 1
ATOM 1359 N N . LYS A 1 178 ? -9.184 14.304 11.541 1.00 50.25 178 LYS A N 1
ATOM 1360 C CA . LYS A 1 178 ? -10.606 14.640 11.678 1.00 50.25 178 LYS A CA 1
ATOM 1361 C C . LYS A 1 178 ? -11.470 13.881 10.666 1.00 50.25 178 LYS A C 1
ATOM 1363 O O . LYS A 1 178 ? -11.654 14.326 9.535 1.00 50.25 178 LYS A O 1
ATOM 1368 N N . LEU A 1 179 ? -11.993 12.727 11.065 1.00 51.91 179 LEU A N 1
ATOM 1369 C CA . LEU A 1 179 ? -12.976 11.974 10.290 1.00 51.91 179 LEU A CA 1
ATOM 1370 C C . LEU A 1 179 ? -14.331 12.696 10.348 1.00 51.91 179 LEU A C 1
ATOM 1372 O O . LEU A 1 179 ? -15.031 12.641 11.352 1.00 51.91 179 LEU A O 1
ATOM 1376 N N . SER A 1 180 ? -14.714 13.395 9.274 1.00 45.81 180 SER A N 1
ATOM 1377 C CA . SER A 1 180 ? -16.027 14.047 9.194 1.00 45.81 180 SER A CA 1
ATOM 1378 C C . SER A 1 180 ? -17.139 12.996 9.279 1.00 45.81 180 SER A C 1
ATOM 1380 O O . SER A 1 180 ? -17.436 12.322 8.304 1.00 45.81 180 SER A O 1
ATOM 1382 N N . THR A 1 181 ? -17.748 12.823 10.450 1.00 44.88 181 THR A N 1
ATOM 1383 C CA . THR A 1 181 ? -18.935 11.977 10.622 1.00 44.88 181 THR A CA 1
ATOM 1384 C C . THR A 1 181 ? -20.183 12.856 10.555 1.00 44.88 181 THR A C 1
ATOM 1386 O O . THR A 1 181 ? -20.231 13.914 11.184 1.00 44.88 181 THR A O 1
ATOM 1389 N N . LYS A 1 182 ? -21.211 12.430 9.814 1.00 44.47 182 LYS A N 1
ATOM 1390 C CA . LYS A 1 182 ? -22.476 13.168 9.651 1.00 44.47 182 LYS A CA 1
ATOM 1391 C C . LYS A 1 182 ? -23.170 13.369 11.015 1.00 44.47 182 LYS A C 1
ATOM 1393 O O . LYS A 1 182 ? -23.575 12.392 11.636 1.00 44.47 182 LYS A O 1
ATOM 1398 N N . THR A 1 183 ? -23.378 14.609 11.459 1.00 44.69 183 THR A N 1
ATOM 1399 C CA . THR A 1 183 ? -24.471 14.956 12.388 1.00 44.69 183 THR A CA 1
ATOM 1400 C C . THR A 1 183 ? -25.758 15.151 11.579 1.00 44.69 183 THR A C 1
ATOM 1402 O O . THR A 1 183 ? -25.723 15.647 10.454 1.00 44.69 183 THR A O 1
ATOM 1405 N N . ASN A 1 184 ? -26.895 14.706 12.121 1.00 45.69 184 ASN A N 1
ATOM 1406 C CA . ASN A 1 184 ? -28.185 14.486 11.439 1.00 45.69 184 ASN A CA 1
ATOM 1407 C C . ASN A 1 184 ? -28.921 15.740 10.899 1.00 45.69 184 ASN A C 1
ATOM 1409 O O . ASN A 1 184 ? -30.149 15.770 10.886 1.00 45.69 184 ASN A O 1
ATOM 1413 N N . GLN A 1 185 ? -28.231 16.780 10.422 1.00 48.69 185 GLN A N 1
ATOM 1414 C CA . GLN A 1 185 ? -28.899 18.029 10.040 1.00 48.69 185 GLN A CA 1
ATOM 1415 C C . GLN A 1 185 ? -28.214 18.816 8.910 1.00 48.69 185 GLN A C 1
ATOM 1417 O O . GLN A 1 185 ? -27.968 20.005 9.064 1.00 48.69 185 GLN A O 1
ATOM 1422 N N . THR A 1 186 ? -27.887 18.208 7.762 1.00 51.84 186 THR A N 1
ATOM 1423 C CA . THR A 1 186 ? -27.162 18.928 6.686 1.00 51.84 186 THR A CA 1
ATOM 1424 C C . THR A 1 186 ? -27.369 18.364 5.270 1.00 51.84 186 THR A C 1
ATOM 1426 O O . THR A 1 186 ? -26.457 17.788 4.689 1.00 51.84 186 THR A O 1
ATOM 1429 N N . ASP A 1 187 ? -28.530 18.609 4.655 1.00 53.12 187 ASP A N 1
ATOM 1430 C CA . ASP A 1 187 ? -28.632 18.577 3.178 1.00 53.12 187 ASP A CA 1
ATOM 1431 C C . ASP A 1 187 ? -28.599 20.004 2.590 1.00 53.12 187 ASP A C 1
ATOM 1433 O O . ASP A 1 187 ? -27.926 20.255 1.593 1.00 53.12 187 ASP A O 1
ATOM 1437 N N . LEU A 1 188 ? -29.203 20.991 3.266 1.00 52.75 188 LEU A N 1
ATOM 1438 C CA . LEU A 1 188 ? -29.222 22.388 2.799 1.00 52.75 188 LEU A CA 1
ATOM 1439 C C . LEU A 1 188 ? -27.861 23.100 2.938 1.00 52.75 188 LEU A C 1
ATOM 1441 O O . LEU A 1 188 ? -27.474 23.891 2.084 1.00 52.75 188 LEU A O 1
ATOM 1445 N N . LEU A 1 189 ? -27.116 22.798 4.004 1.00 53.06 189 LEU A N 1
ATOM 1446 C CA . LEU A 1 189 ? -25.808 23.398 4.304 1.00 53.06 189 LEU A CA 1
ATOM 1447 C C . LEU A 1 189 ? -24.693 22.890 3.384 1.00 53.06 189 LEU A C 1
ATOM 1449 O O . LEU A 1 189 ? -23.793 23.653 3.053 1.00 53.06 189 LEU A O 1
ATOM 1453 N N . LEU A 1 190 ? -24.757 21.631 2.939 1.00 54.81 190 LEU A N 1
ATOM 1454 C CA . LEU A 1 190 ? -23.782 21.077 1.997 1.00 54.81 190 LEU A CA 1
ATOM 1455 C C . LEU A 1 190 ? -23.952 21.707 0.606 1.00 54.81 190 LEU A C 1
ATOM 1457 O O . LEU A 1 190 ? -22.968 22.065 -0.036 1.00 54.81 190 LEU A O 1
ATOM 1461 N N . LEU A 1 191 ? -25.203 21.910 0.183 1.00 53.16 191 LEU A N 1
ATOM 1462 C CA . LEU A 1 191 ? -25.547 22.682 -1.013 1.00 53.16 191 LEU A CA 1
ATOM 1463 C C . LEU A 1 191 ? -25.059 24.133 -0.908 1.00 53.16 191 LEU A C 1
ATOM 1465 O O . LEU A 1 191 ? -24.479 24.648 -1.859 1.00 53.16 191 LEU A O 1
ATOM 1469 N N . LEU A 1 192 ? -25.226 24.773 0.255 1.00 56.09 192 LEU A N 1
ATOM 1470 C CA . LEU A 1 192 ? -24.755 26.140 0.482 1.00 56.09 192 LEU A CA 1
ATOM 1471 C C . LEU A 1 192 ? -23.221 26.236 0.510 1.00 56.09 192 LEU A C 1
ATOM 1473 O O . LEU A 1 192 ? -22.661 27.164 -0.062 1.00 56.09 192 LEU A O 1
ATOM 1477 N N . ALA A 1 193 ? -22.532 25.262 1.111 1.00 58.72 193 ALA A N 1
ATOM 1478 C CA . ALA A 1 193 ? -21.077 25.174 1.067 1.00 58.72 193 ALA A CA 1
ATOM 1479 C C . ALA A 1 193 ? -20.593 24.990 -0.374 1.00 58.72 193 ALA A C 1
ATOM 1481 O O . ALA A 1 193 ? -19.703 25.715 -0.792 1.00 58.72 193 ALA A O 1
ATOM 1482 N N . MET A 1 194 ? -21.213 24.102 -1.160 1.00 57.09 194 MET A N 1
ATOM 1483 C CA . MET A 1 194 ? -20.902 23.939 -2.587 1.00 57.09 194 MET A CA 1
ATOM 1484 C C . MET A 1 194 ? -21.143 25.226 -3.395 1.00 57.09 194 MET A C 1
ATOM 1486 O O . MET A 1 194 ? -20.335 25.557 -4.259 1.00 57.09 194 MET A O 1
ATOM 1490 N N . LEU A 1 195 ? -22.194 25.991 -3.080 1.00 55.28 195 LEU A N 1
ATOM 1491 C CA . LEU A 1 195 ? -22.459 27.308 -3.676 1.00 55.28 195 LEU A CA 1
ATOM 1492 C C . LEU A 1 195 ? -21.405 28.351 -3.283 1.00 55.28 195 LEU A C 1
ATOM 1494 O O . LEU A 1 195 ? -20.963 29.114 -4.136 1.00 55.28 195 LEU A O 1
ATOM 1498 N N . ILE A 1 196 ? -20.956 28.364 -2.025 1.00 58.53 196 ILE A N 1
ATOM 1499 C CA . ILE A 1 196 ? -19.858 29.227 -1.565 1.00 58.53 196 ILE A CA 1
ATOM 1500 C C . ILE A 1 196 ? -18.533 28.797 -2.209 1.00 58.53 196 ILE A C 1
ATOM 1502 O O . ILE A 1 196 ? -17.769 29.655 -2.636 1.00 58.53 196 ILE A O 1
ATOM 1506 N N . PHE A 1 197 ? -18.271 27.493 -2.337 1.00 55.81 197 PHE A N 1
ATOM 1507 C CA . PHE A 1 197 ? -17.119 26.959 -3.068 1.00 55.81 197 PHE A CA 1
ATOM 1508 C C . PHE A 1 197 ? -17.133 27.453 -4.519 1.00 55.81 197 PHE A C 1
ATOM 1510 O O . PHE A 1 197 ? -16.139 28.023 -4.964 1.00 55.81 197 PHE A O 1
ATOM 1517 N N . SER A 1 198 ? -18.276 27.346 -5.201 1.00 56.22 198 SER A N 1
ATOM 1518 C CA . SER A 1 198 ? -18.473 27.849 -6.564 1.00 56.22 198 SER A CA 1
ATOM 1519 C C . SER A 1 198 ? -18.304 29.373 -6.672 1.00 56.22 198 SER A C 1
ATOM 1521 O O . SER A 1 198 ? -17.611 29.844 -7.568 1.00 56.22 198 SER A O 1
ATOM 1523 N N . GLN A 1 199 ? -18.854 30.163 -5.742 1.00 52.28 199 GLN A N 1
ATOM 1524 C CA . GLN A 1 199 ? -18.694 31.626 -5.756 1.00 52.28 199 GLN A CA 1
ATOM 1525 C C . GLN A 1 199 ? -17.289 32.092 -5.350 1.00 52.28 199 GLN A C 1
ATOM 1527 O O . GLN A 1 199 ? -16.839 33.145 -5.797 1.00 52.28 199 GLN A O 1
ATOM 1532 N N . SER A 1 200 ? -16.572 31.339 -4.513 1.00 55.88 200 SER A N 1
ATOM 1533 C CA . SER A 1 200 ? -15.197 31.673 -4.110 1.00 55.88 200 SER A CA 1
ATOM 1534 C C . SER A 1 200 ? -14.204 31.581 -5.273 1.00 55.88 200 SER A C 1
ATOM 1536 O O . SER A 1 200 ? -13.221 32.326 -5.306 1.00 55.88 200 SER A O 1
ATOM 1538 N N . GLU A 1 201 ? -14.498 30.703 -6.234 1.00 55.69 201 GLU A N 1
ATOM 1539 C CA . GLU A 1 201 ? -13.790 30.556 -7.505 1.00 55.69 201 GLU A CA 1
ATOM 1540 C C . GLU A 1 201 ? -14.040 31.782 -8.402 1.00 55.69 201 GLU A C 1
ATOM 1542 O O . GLU A 1 201 ? -13.103 32.361 -8.947 1.00 55.69 201 GLU A O 1
ATOM 1547 N N . GLU A 1 202 ? -15.283 32.271 -8.438 1.00 55.38 202 GLU A N 1
ATOM 1548 C CA . GLU A 1 202 ? -15.700 33.465 -9.190 1.00 55.38 202 GLU A CA 1
ATOM 1549 C C . GLU A 1 202 ? -15.161 34.785 -8.589 1.00 55.38 202 GLU A C 1
ATOM 1551 O O . GLU A 1 202 ? -14.898 35.749 -9.308 1.00 55.38 202 GLU A O 1
ATOM 1556 N N . LEU A 1 203 ? -14.933 34.825 -7.268 1.00 52.78 203 LEU A N 1
ATOM 1557 C CA . LEU A 1 203 ? -14.396 35.979 -6.529 1.00 52.78 203 LEU A CA 1
ATOM 1558 C C . LEU A 1 203 ? -12.855 36.051 -6.497 1.00 52.78 203 LEU A C 1
ATOM 1560 O O . LEU A 1 203 ? -12.307 36.975 -5.893 1.00 52.78 203 LEU A O 1
ATOM 1564 N N . GLY A 1 204 ? -12.139 35.094 -7.104 1.00 52.38 204 GLY A N 1
ATOM 1565 C CA . GLY A 1 204 ? -10.669 35.107 -7.188 1.00 52.38 204 GLY A CA 1
ATOM 1566 C C . GLY A 1 204 ? -9.939 35.033 -5.836 1.00 52.38 204 GLY A C 1
ATOM 1567 O O . GLY A 1 204 ? -8.752 35.345 -5.749 1.00 52.38 204 GLY A O 1
ATOM 1568 N N . LEU A 1 205 ? -10.635 34.629 -4.767 1.00 55.88 205 LEU A N 1
ATOM 1569 C CA . LEU A 1 205 ? -10.093 34.493 -3.406 1.00 55.88 205 LEU A CA 1
ATOM 1570 C C . LEU A 1 205 ? -9.184 33.264 -3.250 1.00 55.88 205 LEU A C 1
ATOM 1572 O O . LEU A 1 205 ? -8.451 33.151 -2.266 1.00 55.88 205 LEU A O 1
ATOM 1576 N N . ARG A 1 206 ? -9.205 32.348 -4.224 1.00 53.91 206 ARG A N 1
ATOM 1577 C CA . ARG A 1 206 ? -8.342 31.172 -4.270 1.00 53.91 206 ARG A CA 1
ATOM 1578 C C . ARG A 1 206 ? -7.166 31.443 -5.204 1.00 53.91 206 ARG A C 1
ATOM 1580 O O . ARG A 1 206 ? -7.342 31.679 -6.394 1.00 53.91 206 ARG A O 1
ATOM 1587 N N . LYS A 1 207 ? -5.947 31.384 -4.666 1.00 56.75 207 LYS A N 1
ATOM 1588 C CA . LYS A 1 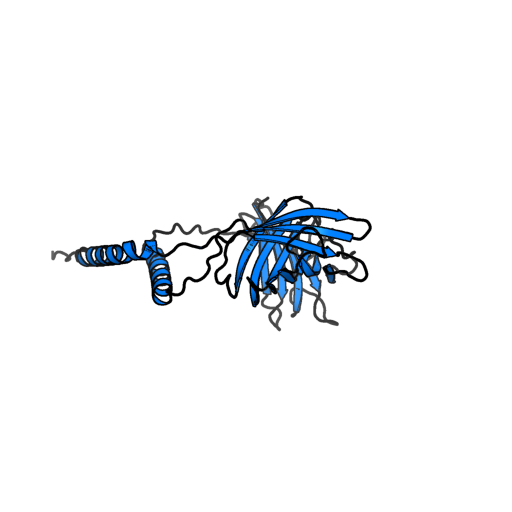207 ? -4.734 31.338 -5.488 1.00 56.75 207 LYS A CA 1
ATOM 1589 C C . LYS A 1 207 ? -4.688 29.960 -6.148 1.00 56.75 207 LYS A C 1
ATOM 1591 O O . LYS A 1 207 ? -4.346 28.979 -5.492 1.00 56.75 207 LYS A O 1
ATOM 1596 N N . GLU A 1 208 ? -5.081 29.866 -7.414 1.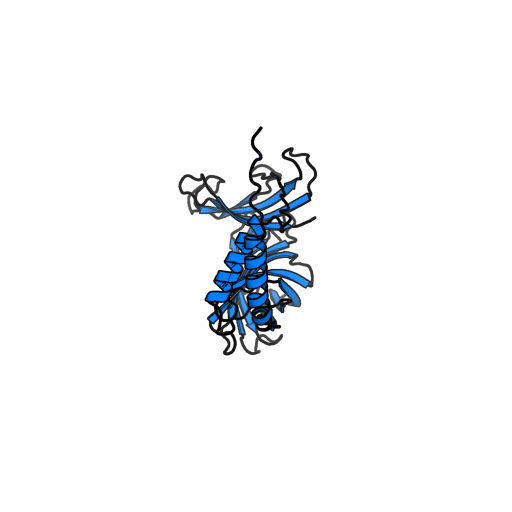00 54.97 208 GLU A N 1
ATOM 1597 C CA . GLU A 1 208 ? -4.833 28.657 -8.193 1.00 54.97 208 GLU A CA 1
ATOM 1598 C C . GLU A 1 208 ? -3.329 28.516 -8.426 1.00 54.97 208 GLU A C 1
ATOM 1600 O O . GLU A 1 208 ? -2.703 29.311 -9.131 1.00 54.97 208 GLU A O 1
ATOM 1605 N N . THR A 1 209 ? -2.731 27.493 -7.824 1.00 64.31 209 THR A N 1
ATOM 1606 C CA . THR A 1 209 ? -1.372 27.090 -8.171 1.00 64.31 209 THR A CA 1
ATOM 1607 C C . THR A 1 209 ? -1.452 26.241 -9.430 1.00 64.31 209 THR A C 1
ATOM 1609 O O . THR A 1 209 ? -1.701 25.038 -9.368 1.00 64.31 209 THR A O 1
ATOM 1612 N N . LYS A 1 210 ? -1.253 26.862 -10.593 1.00 74.56 210 LYS A N 1
ATOM 1613 C CA . LYS A 1 210 ? -1.121 26.124 -11.849 1.00 74.56 210 LYS A CA 1
ATOM 1614 C C . LYS A 1 210 ? 0.279 25.518 -11.929 1.00 74.56 210 LYS A C 1
ATOM 1616 O O . LYS A 1 210 ? 1.241 26.215 -12.236 1.00 74.56 210 LYS A O 1
ATOM 1621 N N . MET A 1 211 ? 0.387 24.223 -11.649 1.00 75.12 211 MET A N 1
ATOM 1622 C CA . MET A 1 211 ? 1.621 23.458 -11.827 1.00 75.12 211 MET A CA 1
ATOM 1623 C C . MET A 1 211 ? 1.574 22.726 -13.170 1.00 75.12 211 MET A C 1
ATOM 1625 O O . MET A 1 211 ? 0.579 22.081 -13.489 1.00 75.12 211 MET A O 1
ATOM 1629 N N . THR A 1 212 ? 2.633 22.842 -13.970 1.00 83.31 212 THR A N 1
ATOM 1630 C CA . THR A 1 212 ? 2.829 22.013 -15.170 1.00 83.31 212 THR A CA 1
ATOM 1631 C C . THR A 1 212 ? 3.981 21.068 -14.882 1.00 83.31 212 THR A C 1
ATOM 1633 O O . THR A 1 212 ? 5.062 21.521 -14.521 1.00 83.31 212 THR A O 1
ATOM 1636 N N . LEU A 1 213 ? 3.722 19.769 -14.993 1.00 85.62 213 LEU A N 1
ATOM 1637 C CA . LEU A 1 213 ? 4.673 18.699 -14.718 1.00 85.62 213 LEU A CA 1
ATOM 1638 C C . LEU A 1 213 ? 4.806 17.835 -15.968 1.00 85.62 213 LEU A C 1
ATOM 1640 O O . LEU A 1 213 ? 3.806 17.584 -16.644 1.00 85.62 213 LEU A O 1
ATOM 1644 N N . TYR A 1 214 ? 6.017 17.366 -16.254 1.00 88.19 214 TYR A N 1
ATOM 1645 C CA . TYR A 1 214 ? 6.289 16.492 -17.392 1.00 88.19 214 TYR A CA 1
ATOM 1646 C C . TYR A 1 214 ? 6.680 15.109 -16.887 1.00 88.19 214 TYR A C 1
ATOM 1648 O O . TYR A 1 214 ? 7.611 14.970 -16.097 1.00 88.19 214 TYR A O 1
ATOM 1656 N N . PHE A 1 215 ? 5.948 14.093 -17.331 1.00 89.00 215 PHE A N 1
ATOM 1657 C CA . PHE A 1 215 ? 6.204 12.697 -16.998 1.00 89.00 215 PHE A CA 1
ATOM 1658 C C . PHE A 1 215 ? 7.099 12.111 -18.084 1.00 89.00 215 PHE A C 1
ATOM 1660 O O . PHE A 1 215 ? 6.753 12.145 -19.265 1.00 89.00 215 PHE A O 1
ATOM 1667 N N . GLN A 1 216 ? 8.257 11.602 -17.684 1.00 89.94 216 GLN A N 1
ATOM 1668 C CA . GLN A 1 216 ? 9.215 10.966 -18.579 1.00 89.94 216 GLN A CA 1
ATOM 1669 C C . GLN A 1 216 ? 8.986 9.450 -18.539 1.00 89.94 216 GLN A C 1
ATOM 1671 O O . GLN A 1 216 ? 9.603 8.751 -17.733 1.00 89.94 216 GLN A O 1
ATOM 1676 N N . ASP A 1 217 ? 8.059 8.980 -19.377 1.00 86.12 217 ASP A N 1
ATOM 1677 C CA . ASP A 1 217 ? 7.661 7.571 -19.498 1.00 86.12 217 ASP A CA 1
ATOM 1678 C C . ASP A 1 217 ? 8.581 6.829 -20.485 1.00 86.12 217 ASP A C 1
ATOM 1680 O O . ASP A 1 217 ? 8.589 7.092 -21.694 1.00 86.12 217 ASP A O 1
ATOM 1684 N N . TYR A 1 218 ? 9.371 5.892 -19.958 1.00 86.94 218 TYR A N 1
ATOM 1685 C CA . TYR A 1 218 ? 10.208 4.994 -20.743 1.00 86.94 218 TYR A CA 1
ATOM 1686 C C . TYR A 1 218 ? 9.587 3.595 -20.765 1.00 86.94 218 TYR A C 1
ATOM 1688 O O . TYR A 1 218 ? 9.762 2.804 -19.839 1.00 86.94 218 TYR A O 1
ATOM 1696 N N . SER A 1 219 ? 8.919 3.256 -21.866 1.00 82.81 219 SER A N 1
ATOM 1697 C CA . SER A 1 219 ? 8.183 1.991 -22.027 1.00 82.81 219 SER A CA 1
ATOM 1698 C C . SER A 1 219 ? 8.989 0.822 -22.596 1.00 82.81 219 SER A C 1
ATOM 1700 O O . SER A 1 219 ? 8.475 -0.293 -22.707 1.00 82.81 219 SER A O 1
ATOM 1702 N N . ALA A 1 220 ? 10.254 1.043 -22.965 1.00 79.62 220 ALA A N 1
ATOM 1703 C CA . ALA A 1 220 ? 11.122 0.012 -23.526 1.00 79.62 220 ALA A CA 1
ATOM 1704 C C . ALA A 1 220 ? 12.614 0.294 -23.282 1.00 79.62 220 ALA A C 1
ATOM 1706 O O . ALA A 1 220 ? 13.025 1.416 -22.989 1.00 79.62 220 ALA A O 1
ATOM 1707 N N . GLY A 1 221 ? 13.438 -0.740 -23.478 1.00 81.81 221 GLY A N 1
ATOM 1708 C CA . GLY A 1 221 ? 14.892 -0.678 -23.320 1.00 81.81 221 GLY A CA 1
ATOM 1709 C C . GLY A 1 221 ? 15.366 -1.007 -21.902 1.00 81.81 221 GLY A C 1
ATOM 1710 O O . GLY A 1 221 ? 14.578 -1.353 -21.027 1.00 81.81 221 GLY A O 1
ATOM 1711 N N . SER A 1 222 ? 16.679 -0.915 -21.670 1.00 79.94 222 SER A N 1
ATOM 1712 C CA . SER A 1 222 ? 17.292 -1.235 -20.368 1.00 79.94 222 SER A CA 1
ATOM 1713 C C . SER A 1 222 ? 16.884 -0.282 -19.243 1.00 79.94 222 SER A C 1
ATOM 1715 O O . SER A 1 222 ? 17.045 -0.620 -18.076 1.00 79.94 222 SER A O 1
ATOM 1717 N N . ASN A 1 223 ? 16.373 0.898 -19.600 1.00 83.25 223 ASN A N 1
ATOM 1718 C CA . ASN A 1 223 ? 16.021 1.972 -18.674 1.00 83.25 223 ASN A CA 1
ATOM 1719 C C . ASN A 1 223 ? 14.500 2.158 -18.576 1.00 83.25 223 ASN A C 1
ATOM 1721 O O . ASN A 1 223 ? 14.048 3.255 -18.260 1.00 83.25 223 ASN A O 1
ATOM 1725 N N . ALA A 1 224 ? 13.718 1.125 -18.906 1.00 86.25 224 ALA A N 1
ATOM 1726 C CA . ALA A 1 224 ? 12.269 1.209 -18.834 1.00 86.25 224 ALA A CA 1
ATOM 1727 C C . ALA A 1 224 ? 11.818 1.545 -17.401 1.00 86.25 224 ALA A C 1
ATOM 1729 O O . ALA A 1 224 ? 12.215 0.880 -16.442 1.00 86.25 224 ALA A O 1
ATOM 1730 N N . THR A 1 225 ? 11.006 2.589 -17.268 1.00 88.44 225 THR A N 1
ATOM 1731 C CA . THR A 1 225 ? 10.405 3.047 -16.008 1.00 88.44 225 THR A CA 1
ATOM 1732 C C . THR A 1 225 ? 8.979 2.545 -15.845 1.00 88.44 225 THR A C 1
ATOM 1734 O O . THR A 1 225 ? 8.443 2.568 -14.736 1.00 88.44 225 THR A O 1
ATOM 1737 N N . VAL A 1 226 ? 8.407 2.011 -16.925 1.00 89.56 226 VAL A N 1
ATOM 1738 C CA . VAL A 1 226 ? 7.132 1.319 -16.917 1.00 89.56 226 VAL A CA 1
ATOM 1739 C C . VAL A 1 226 ? 7.249 -0.085 -17.486 1.00 89.56 226 VAL A C 1
ATOM 1741 O O . VAL A 1 226 ? 7.919 -0.327 -18.492 1.00 89.56 226 VAL A O 1
ATOM 1744 N N . VAL A 1 227 ? 6.594 -1.033 -16.819 1.00 90.75 227 VAL A N 1
ATOM 1745 C CA . VAL A 1 227 ? 6.686 -2.454 -17.157 1.00 90.75 227 VAL A CA 1
ATOM 1746 C C . VAL A 1 227 ? 5.315 -3.123 -17.103 1.00 90.75 227 VAL A C 1
ATOM 1748 O O . VAL A 1 227 ? 4.573 -2.905 -16.142 1.00 90.75 227 VAL A O 1
ATOM 1751 N N . PRO A 1 228 ? 4.953 -3.948 -18.103 1.00 91.69 228 PRO A N 1
ATOM 1752 C CA . PRO A 1 228 ? 3.753 -4.764 -18.022 1.00 91.69 228 PRO A CA 1
ATOM 1753 C C . PRO A 1 228 ? 3.961 -5.873 -16.989 1.00 91.69 228 PRO A C 1
ATOM 1755 O O . PRO A 1 228 ? 4.949 -6.609 -17.044 1.00 91.69 228 PRO A O 1
ATOM 1758 N N . VAL A 1 229 ? 3.016 -6.009 -16.063 1.00 91.81 229 VAL A N 1
ATOM 1759 C CA . VAL A 1 229 ? 3.070 -7.019 -14.993 1.00 91.81 229 VAL A CA 1
ATOM 1760 C C . VAL A 1 229 ? 2.009 -8.095 -15.150 1.00 91.81 229 VAL A C 1
ATOM 1762 O O . VAL A 1 229 ? 2.173 -9.181 -14.611 1.00 91.81 229 VAL A O 1
ATOM 1765 N N . THR A 1 230 ? 0.934 -7.825 -15.892 1.00 92.31 230 THR A N 1
ATOM 1766 C CA . THR A 1 230 ? -0.045 -8.833 -16.314 1.00 92.31 230 THR A CA 1
ATOM 1767 C C . THR A 1 230 ? -0.885 -8.318 -17.479 1.00 92.31 230 THR A C 1
ATOM 1769 O O . THR A 1 230 ? -0.874 -7.128 -17.796 1.00 92.31 230 THR A O 1
ATOM 1772 N N . GLY A 1 231 ? -1.627 -9.211 -18.122 1.00 88.56 231 GLY A N 1
ATOM 1773 C CA . GLY A 1 231 ? -2.544 -8.888 -19.204 1.00 88.56 231 GLY A CA 1
ATOM 1774 C C . GLY A 1 231 ? -3.404 -10.087 -19.583 1.00 88.56 231 GLY A C 1
ATOM 1775 O O . GLY A 1 231 ? -3.386 -11.127 -18.925 1.00 88.56 231 GLY A O 1
ATOM 1776 N N . ILE A 1 232 ? -4.163 -9.961 -20.671 1.00 86.62 232 ILE A N 1
ATOM 1777 C CA . ILE A 1 232 ? -5.064 -11.030 -21.119 1.00 86.62 232 ILE A CA 1
ATOM 1778 C C . ILE A 1 232 ? -4.248 -12.284 -21.494 1.00 86.62 232 ILE A C 1
ATOM 1780 O O . ILE A 1 232 ? -3.341 -12.183 -22.329 1.00 86.62 232 ILE A O 1
ATOM 1784 N N . PRO A 1 233 ? -4.571 -13.470 -20.938 1.00 86.31 233 PRO A N 1
ATOM 1785 C CA . PRO A 1 233 ? -3.896 -14.713 -21.292 1.00 86.31 233 PRO A CA 1
ATOM 1786 C C . PRO A 1 233 ? -3.919 -14.974 -22.802 1.00 86.31 233 PRO A C 1
ATOM 1788 O O . PRO A 1 233 ? -4.945 -14.813 -23.462 1.00 86.31 233 PRO A O 1
ATOM 1791 N N . GLY A 1 234 ? -2.773 -15.367 -23.359 1.00 85.12 234 GLY A N 1
ATOM 1792 C CA . GLY A 1 234 ? -2.624 -15.622 -24.795 1.00 85.12 234 GLY A CA 1
ATOM 1793 C C 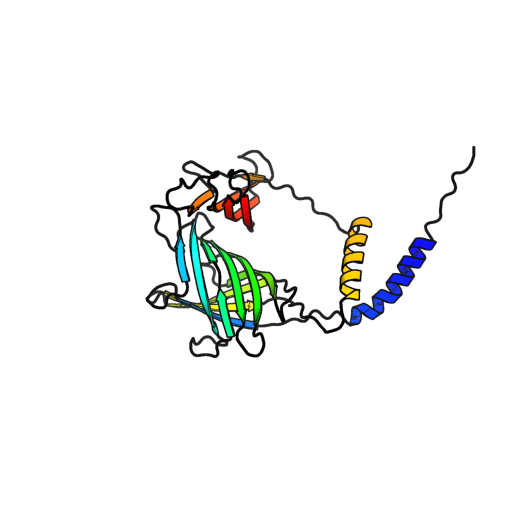. GLY A 1 234 ? -2.528 -14.368 -25.675 1.00 85.12 234 GLY A C 1
ATOM 1794 O O . GLY A 1 234 ? -2.395 -14.503 -26.889 1.00 85.12 234 GLY A O 1
ATOM 1795 N N . LYS A 1 235 ? -2.559 -13.158 -25.100 1.00 85.69 235 LYS A N 1
ATOM 1796 C CA . LYS A 1 235 ? -2.274 -11.906 -25.817 1.00 85.69 235 LYS A CA 1
ATOM 1797 C C . LYS A 1 235 ? -0.906 -11.350 -25.436 1.00 85.69 235 LYS A C 1
ATOM 1799 O O . LYS A 1 235 ? -0.415 -11.570 -24.334 1.00 85.69 235 LYS A O 1
ATOM 1804 N N . LEU A 1 236 ? -0.310 -10.590 -26.354 1.00 84.19 236 LEU A N 1
ATOM 1805 C CA . LEU A 1 236 ? 0.913 -9.843 -26.081 1.00 84.19 236 LEU A CA 1
ATOM 1806 C C . LEU A 1 236 ? 0.628 -8.725 -25.069 1.00 84.19 236 LEU A C 1
ATOM 1808 O O . LEU A 1 236 ? -0.205 -7.854 -25.326 1.00 84.19 236 LEU A O 1
ATOM 1812 N N . TRP A 1 237 ? 1.350 -8.731 -23.951 1.00 88.75 237 TRP A N 1
ATOM 1813 C CA . TRP A 1 237 ? 1.308 -7.660 -22.957 1.00 88.75 237 TRP A CA 1
ATOM 1814 C C . TRP A 1 237 ? 2.137 -6.490 -23.480 1.00 88.75 237 TRP A C 1
ATOM 1816 O O . TRP A 1 237 ? 3.365 -6.530 -23.490 1.00 88.75 237 TRP A O 1
ATOM 1826 N N . SER A 1 238 ? 1.455 -5.478 -24.003 1.00 84.12 238 SER A N 1
ATOM 1827 C CA . SER A 1 238 ? 2.076 -4.319 -24.644 1.00 84.12 238 SER A CA 1
ATOM 1828 C C . SER A 1 238 ? 1.309 -3.062 -24.283 1.00 84.12 238 SER A C 1
ATOM 1830 O O . SER A 1 238 ? 0.148 -3.147 -23.888 1.00 84.12 238 SER A O 1
ATOM 1832 N N . PHE A 1 239 ? 1.941 -1.900 -24.445 1.00 78.81 239 PHE A N 1
ATOM 1833 C CA . PHE A 1 239 ? 1.347 -0.599 -24.115 1.00 78.81 239 PHE A CA 1
ATOM 1834 C C . PHE A 1 239 ? -0.044 -0.398 -24.749 1.00 78.81 239 PHE A C 1
ATOM 1836 O O . PHE A 1 239 ? -0.963 0.115 -24.119 1.00 78.81 239 PHE A O 1
ATOM 1843 N N . PHE A 1 240 ? -0.235 -0.905 -25.969 1.00 82.44 240 PHE A N 1
ATOM 1844 C CA . PHE A 1 240 ? -1.497 -0.818 -26.714 1.00 82.44 240 PHE A CA 1
ATOM 1845 C C . PHE A 1 240 ? -2.426 -2.027 -26.506 1.00 82.44 240 PHE A C 1
ATOM 1847 O O . PHE A 1 240 ? -3.506 -2.101 -27.088 1.00 82.44 240 PHE A O 1
ATOM 1854 N N . GLY A 1 241 ? -2.020 -3.009 -25.702 1.00 82.62 241 GLY A N 1
ATOM 1855 C CA . GLY A 1 241 ? -2.800 -4.211 -25.441 1.00 82.62 241 GLY A CA 1
ATOM 1856 C C . GLY A 1 241 ? -3.878 -3.953 -24.397 1.00 82.62 241 GLY A C 1
ATOM 1857 O O . GLY A 1 241 ? -3.564 -3.810 -23.218 1.00 82.62 241 GLY A O 1
ATOM 1858 N N . PHE A 1 242 ? -5.149 -3.956 -24.802 1.00 84.94 242 PHE A N 1
ATOM 1859 C CA . PHE A 1 242 ? -6.281 -3.882 -23.873 1.00 84.94 242 PHE A CA 1
ATOM 1860 C C . PHE A 1 242 ? -6.156 -4.894 -22.720 1.00 84.94 242 PHE A C 1
ATOM 1862 O O . PHE A 1 242 ? -5.864 -6.073 -22.941 1.00 84.94 242 PHE A O 1
ATOM 1869 N N . GLY A 1 243 ? -6.416 -4.423 -21.501 1.00 82.06 243 GLY A N 1
ATOM 1870 C CA . GLY A 1 243 ? -6.340 -5.208 -20.272 1.00 82.06 243 GLY A CA 1
ATOM 1871 C C . GLY A 1 243 ? -4.917 -5.442 -19.762 1.00 82.06 24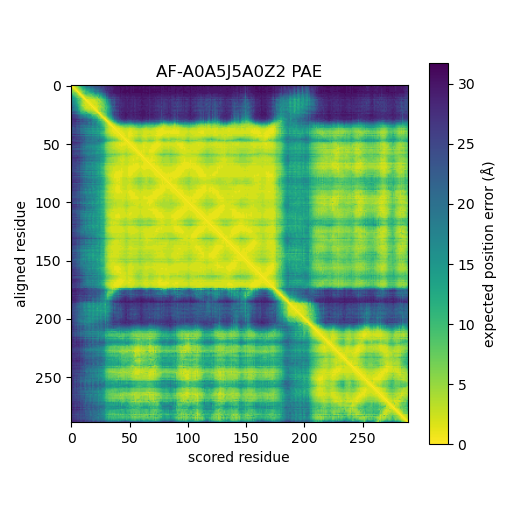3 GLY A C 1
ATOM 1872 O O . GLY A 1 243 ? -4.756 -6.176 -18.792 1.00 82.06 243 GLY A O 1
ATOM 1873 N N . THR A 1 244 ? -3.892 -4.854 -20.390 1.00 87.69 244 THR A N 1
ATOM 1874 C CA . THR A 1 244 ? -2.521 -4.907 -19.865 1.00 87.69 244 THR A CA 1
ATOM 1875 C C . THR A 1 244 ? -2.394 -3.955 -18.681 1.00 87.69 244 THR A C 1
ATOM 1877 O O . THR A 1 244 ? -2.742 -2.778 -18.795 1.00 87.69 244 THR A O 1
ATOM 1880 N N . ILE A 1 245 ? -1.909 -4.474 -17.554 1.00 90.69 245 ILE A N 1
ATOM 1881 C CA . ILE A 1 245 ? -1.631 -3.721 -16.331 1.00 90.69 245 ILE A CA 1
ATOM 1882 C C . ILE A 1 245 ? -0.134 -3.451 -16.260 1.00 90.69 245 ILE A C 1
ATOM 1884 O O . ILE A 1 245 ? 0.687 -4.356 -16.442 1.00 90.69 245 ILE A O 1
ATOM 1888 N N . PHE A 1 246 ? 0.200 -2.206 -15.953 1.00 91.62 246 PHE A N 1
ATOM 1889 C CA . PHE A 1 246 ? 1.553 -1.702 -15.832 1.00 91.62 246 PHE A CA 1
ATOM 1890 C C . PHE A 1 246 ? 1.826 -1.228 -14.415 1.00 91.62 246 PHE A C 1
ATOM 1892 O O . PHE A 1 246 ? 0.946 -0.666 -13.764 1.00 91.62 246 PHE A O 1
ATOM 1899 N N . VAL A 1 247 ? 3.070 -1.404 -13.980 1.00 91.62 247 VAL A N 1
ATOM 1900 C CA . VAL A 1 247 ? 3.624 -0.700 -12.822 1.00 91.62 247 VAL A CA 1
ATOM 1901 C C . VAL A 1 247 ? 4.571 0.365 -13.348 1.00 91.62 247 VAL A C 1
ATOM 1903 O O . VAL A 1 247 ? 5.435 0.065 -14.175 1.00 91.62 247 VAL A O 1
ATOM 1906 N N . THR A 1 248 ? 4.389 1.600 -12.887 1.00 91.75 248 THR A N 1
ATOM 1907 C CA . THR A 1 248 ? 5.184 2.763 -13.297 1.00 91.75 248 THR A CA 1
ATOM 1908 C C . THR A 1 248 ? 5.985 3.327 -12.129 1.00 91.75 248 THR A C 1
ATOM 1910 O O . THR A 1 248 ? 5.535 3.338 -10.978 1.00 91.75 248 THR A O 1
ATOM 1913 N N . ASN A 1 249 ? 7.183 3.802 -12.454 1.00 91.75 249 ASN A N 1
ATOM 1914 C CA . ASN A 1 249 ? 7.989 4.676 -11.627 1.00 91.75 249 ASN A CA 1
ATOM 1915 C C . ASN A 1 249 ? 8.654 5.741 -12.503 1.00 91.75 249 ASN A C 1
ATOM 1917 O O . ASN A 1 249 ? 9.874 5.728 -12.690 1.00 91.75 249 ASN A O 1
ATOM 1921 N N . ASP A 1 250 ? 7.858 6.636 -13.075 1.00 91.62 250 ASP A N 1
ATOM 1922 C CA . ASP A 1 250 ? 8.334 7.626 -14.038 1.00 91.62 250 ASP A CA 1
ATOM 1923 C C . ASP A 1 250 ? 8.989 8.824 -13.356 1.00 91.62 250 ASP A C 1
ATOM 1925 O O . ASP A 1 250 ? 8.605 9.263 -12.269 1.00 91.62 250 ASP A O 1
ATOM 1929 N N . THR A 1 251 ? 10.003 9.378 -14.011 1.00 91.19 251 THR A N 1
ATOM 1930 C CA . THR A 1 251 ? 10.627 10.624 -13.567 1.00 91.19 251 THR A CA 1
ATOM 1931 C C . THR A 1 251 ? 9.689 11.794 -13.873 1.00 91.19 251 THR A C 1
ATOM 1933 O O . THR A 1 251 ? 9.194 11.906 -14.992 1.00 91.19 251 THR A O 1
ATOM 1936 N N . ILE A 1 252 ? 9.482 12.694 -12.907 1.00 90.62 252 ILE A N 1
ATOM 1937 C CA . ILE A 1 252 ? 8.772 13.959 -13.127 1.00 90.62 252 ILE A CA 1
ATOM 1938 C C . ILE A 1 252 ? 9.802 15.083 -13.259 1.00 90.62 252 ILE A C 1
ATOM 1940 O O . ILE A 1 252 ? 10.625 15.270 -12.356 1.00 90.62 252 ILE A O 1
ATOM 1944 N N . THR A 1 253 ? 9.745 15.836 -14.357 1.00 92.19 253 THR A N 1
ATOM 1945 C CA . THR A 1 253 ? 10.656 16.948 -14.665 1.00 92.19 253 THR A CA 1
ATOM 1946 C C . THR A 1 253 ? 9.938 18.297 -14.742 1.00 92.19 253 THR A C 1
ATOM 1948 O O . THR A 1 253 ? 8.733 18.374 -14.994 1.00 92.19 253 THR A O 1
ATOM 1951 N N . GLU A 1 254 ? 10.695 19.381 -14.546 1.00 89.75 254 GLU A N 1
ATOM 1952 C CA . GLU A 1 254 ? 10.204 20.766 -14.691 1.00 89.75 254 GLU A CA 1
ATOM 1953 C C . GLU A 1 254 ? 9.914 21.168 -16.151 1.00 89.75 254 GLU A C 1
ATOM 1955 O O . GLU A 1 254 ? 9.126 22.078 -16.410 1.00 89.75 254 GLU A O 1
ATOM 1960 N N . GLY A 1 255 ? 10.549 20.486 -17.108 1.00 88.88 255 GLY A N 1
ATOM 1961 C CA . GLY A 1 255 ? 10.471 20.765 -18.540 1.00 88.88 255 GLY A CA 1
ATOM 1962 C C . GLY A 1 255 ? 10.313 19.495 -19.373 1.00 88.88 255 GLY A C 1
ATOM 1963 O O . GLY A 1 255 ? 10.507 18.385 -18.879 1.00 88.88 255 GLY A O 1
ATOM 1964 N N . LEU A 1 256 ? 9.948 19.674 -20.645 1.00 89.12 256 LEU A N 1
ATOM 1965 C CA . LEU A 1 256 ? 9.706 18.581 -21.593 1.00 89.12 256 LEU A CA 1
ATOM 1966 C C . LEU A 1 256 ? 10.991 17.831 -21.981 1.00 89.12 256 LEU A C 1
ATOM 1968 O O . LEU A 1 256 ? 10.926 16.655 -22.334 1.00 89.12 256 LEU A O 1
ATOM 1972 N N . ASP A 1 257 ? 12.144 18.505 -21.950 1.00 89.12 257 ASP A N 1
ATOM 1973 C CA . ASP A 1 257 ? 13.415 17.901 -22.349 1.00 89.12 257 ASP A CA 1
ATOM 1974 C C . ASP A 1 257 ? 13.784 16.759 -21.393 1.00 89.12 257 ASP A C 1
ATOM 1976 O O . ASP A 1 257 ? 13.680 16.884 -20.175 1.00 89.12 257 ASP A O 1
ATOM 1980 N N . LYS A 1 258 ? 14.271 15.646 -21.944 1.00 81.25 258 LYS A N 1
ATOM 1981 C CA . LYS A 1 258 ? 14.718 14.482 -21.164 1.00 81.25 258 LYS A CA 1
ATOM 1982 C C . LYS A 1 258 ? 15.830 14.803 -20.155 1.00 81.25 258 LYS A C 1
ATOM 1984 O O . LYS A 1 258 ? 16.044 14.032 -19.227 1.00 81.25 258 LYS A O 1
ATOM 1989 N N . ASN A 1 259 ? 16.561 15.899 -20.365 1.00 87.00 259 ASN A N 1
ATOM 1990 C CA . ASN A 1 259 ? 17.626 16.381 -19.490 1.00 87.00 259 ASN A CA 1
ATOM 1991 C C . ASN A 1 259 ? 17.153 17.494 -18.539 1.00 87.00 259 ASN A C 1
ATOM 1993 O O . ASN A 1 259 ? 17.974 18.045 -17.807 1.00 87.00 259 ASN A O 1
ATOM 1997 N N . SER A 1 260 ? 15.868 17.871 -18.568 1.00 90.69 260 SER A N 1
ATOM 1998 C CA . SER A 1 260 ? 15.300 18.813 -17.601 1.00 90.69 260 SER A CA 1
ATOM 1999 C C . SER A 1 260 ? 15.454 18.288 -16.175 1.00 90.69 260 SER A C 1
ATOM 2001 O O . SER A 1 260 ? 15.475 17.076 -15.945 1.00 90.69 260 SER A O 1
ATOM 2003 N N . ALA A 1 261 ? 15.548 19.205 -15.209 1.00 90.31 261 ALA A N 1
ATOM 2004 C CA . ALA A 1 261 ? 15.743 18.829 -13.819 1.00 90.31 261 ALA A CA 1
ATOM 2005 C C . ALA A 1 261 ? 14.597 17.930 -13.335 1.00 90.31 261 ALA A C 1
ATOM 2007 O O . ALA A 1 261 ? 13.414 18.247 -13.506 1.00 90.31 261 ALA A O 1
ATOM 2008 N N . GLN A 1 262 ? 14.968 16.801 -12.734 1.00 92.12 262 GLN A N 1
ATOM 2009 C CA . GLN A 1 262 ? 14.034 15.939 -12.028 1.00 92.12 262 GLN A CA 1
ATOM 2010 C C . GLN A 1 262 ? 13.612 16.618 -10.723 1.00 92.12 262 GLN A C 1
ATOM 2012 O O . GLN A 1 262 ? 14.454 17.091 -9.965 1.00 92.12 262 GLN A O 1
ATOM 2017 N N . ILE A 1 263 ? 12.308 16.618 -10.457 1.00 91.12 263 ILE A N 1
ATOM 2018 C CA . ILE A 1 263 ? 11.710 17.230 -9.261 1.00 91.12 263 ILE A CA 1
ATOM 2019 C C . ILE A 1 263 ? 10.928 16.227 -8.407 1.00 91.12 263 ILE A C 1
ATOM 2021 O O . ILE A 1 263 ? 10.738 16.448 -7.216 1.00 91.12 263 ILE A O 1
ATOM 2025 N N . ALA A 1 264 ? 10.469 15.122 -8.997 1.00 90.25 264 ALA A N 1
ATOM 2026 C CA . ALA A 1 264 ? 9.704 14.092 -8.301 1.00 90.25 264 ALA A CA 1
ATOM 2027 C C . ALA A 1 264 ? 9.725 12.770 -9.087 1.00 90.25 264 ALA A C 1
ATOM 2029 O O . ALA A 1 264 ? 10.370 12.656 -10.137 1.00 90.25 264 ALA A O 1
ATOM 2030 N N . ARG A 1 265 ? 9.019 11.760 -8.575 1.00 91.00 265 ARG A N 1
ATOM 2031 C CA . ARG A 1 265 ? 8.684 10.532 -9.309 1.00 91.00 265 ARG A CA 1
ATOM 2032 C C . ARG A 1 265 ? 7.195 10.227 -9.213 1.00 91.00 265 ARG A C 1
ATOM 2034 O O . ARG A 1 265 ? 6.589 10.483 -8.176 1.00 91.00 265 ARG A O 1
ATOM 2041 N N . ALA A 1 266 ? 6.627 9.664 -10.270 1.00 89.88 266 ALA A N 1
ATOM 2042 C CA . ALA A 1 266 ? 5.266 9.150 -10.295 1.00 89.88 266 ALA A CA 1
ATOM 2043 C C . ALA A 1 266 ? 5.297 7.638 -10.111 1.00 89.88 266 ALA A C 1
ATOM 2045 O O . ALA A 1 266 ? 5.863 6.936 -10.940 1.00 89.88 266 ALA A O 1
ATOM 2046 N N . GLN A 1 267 ? 4.711 7.140 -9.027 1.00 90.94 267 GLN A N 1
ATOM 2047 C CA . GLN A 1 267 ? 4.716 5.720 -8.690 1.00 90.94 267 GLN A CA 1
ATOM 2048 C C . GLN A 1 267 ? 3.293 5.193 -8.581 1.00 90.94 267 GLN A C 1
ATOM 2050 O O . GLN A 1 267 ? 2.470 5.802 -7.900 1.00 90.94 267 GLN A O 1
ATOM 2055 N N . GLY A 1 268 ? 3.014 4.055 -9.209 1.00 89.69 268 GLY A N 1
ATOM 2056 C CA . GLY A 1 268 ? 1.705 3.419 -9.105 1.00 89.69 268 GLY A CA 1
ATOM 2057 C C . GLY A 1 268 ? 1.437 2.410 -10.207 1.00 89.69 268 GLY A C 1
ATOM 2058 O O . GLY A 1 268 ? 2.359 1.764 -10.714 1.00 89.69 268 GLY A O 1
ATOM 2059 N N . ILE A 1 269 ? 0.164 2.282 -10.565 1.00 90.38 269 ILE A N 1
ATOM 2060 C CA . ILE A 1 269 ? -0.325 1.351 -11.577 1.00 90.38 269 ILE A CA 1
ATOM 2061 C C . ILE A 1 269 ? -1.166 2.057 -12.626 1.00 90.38 269 ILE A C 1
ATOM 2063 O O . ILE A 1 269 ? -1.838 3.052 -12.366 1.00 90.38 269 ILE A O 1
ATOM 2067 N N . TYR A 1 270 ? -1.186 1.503 -13.829 1.00 87.94 270 TYR A N 1
ATOM 2068 C CA . TYR A 1 270 ? -2.206 1.866 -14.798 1.00 87.94 270 TYR A CA 1
ATOM 2069 C C . TYR A 1 270 ? -2.569 0.694 -15.690 1.00 87.94 270 TYR A C 1
ATOM 2071 O O . TYR A 1 270 ? -1.829 -0.279 -15.815 1.00 87.94 270 TYR A O 1
ATOM 2079 N N . VAL A 1 271 ? -3.737 0.788 -16.311 1.00 87.50 271 VAL A N 1
ATOM 2080 C CA . VAL A 1 271 ? -4.270 -0.244 -17.197 1.00 87.50 271 VAL A CA 1
ATOM 2081 C C . VAL A 1 271 ? -4.630 0.357 -18.542 1.00 87.50 271 VAL A C 1
ATOM 2083 O O . VAL A 1 271 ? -5.258 1.414 -18.602 1.00 87.50 271 VAL A O 1
ATOM 2086 N N . THR A 1 272 ? -4.286 -0.332 -19.626 1.00 84.38 272 THR A N 1
ATOM 2087 C CA . THR A 1 272 ? -4.813 -0.017 -20.959 1.00 84.38 272 THR A CA 1
ATOM 2088 C C . THR A 1 272 ? -6.279 -0.441 -21.013 1.00 84.38 272 THR A C 1
ATOM 2090 O O . THR A 1 272 ? -6.599 -1.625 -21.114 1.00 84.38 272 THR A O 1
ATOM 2093 N N . SER A 1 273 ? -7.186 0.527 -20.892 1.00 82.06 273 SER A N 1
ATOM 2094 C CA . SER A 1 273 ? -8.612 0.303 -20.628 1.00 82.06 273 SER A CA 1
ATOM 2095 C C . SER A 1 273 ? -9.500 0.397 -21.869 1.00 82.06 273 SER A C 1
ATOM 2097 O O . SER A 1 273 ? -10.625 -0.098 -21.848 1.00 82.06 273 SER A O 1
ATOM 2099 N N . ALA A 1 274 ? -9.026 0.990 -22.968 1.00 75.62 274 ALA A N 1
ATOM 2100 C CA . ALA A 1 274 ? -9.772 0.985 -24.225 1.00 75.62 274 ALA A CA 1
ATOM 2101 C C . ALA A 1 274 ? -9.491 -0.275 -25.053 1.00 75.62 274 ALA A C 1
ATOM 2103 O O . ALA A 1 274 ? -8.346 -0.707 -25.173 1.00 75.62 274 ALA A O 1
ATOM 2104 N N . LEU A 1 275 ? -10.540 -0.844 -25.661 1.00 76.88 275 LEU A N 1
ATOM 2105 C CA . LEU A 1 275 ? -10.444 -2.045 -26.507 1.00 76.88 275 LEU A CA 1
ATOM 2106 C C . LEU A 1 275 ? -9.521 -1.855 -27.720 1.00 76.88 275 LEU A C 1
ATOM 2108 O O . LEU A 1 275 ? -8.911 -2.817 -28.178 1.00 76.88 275 LEU A O 1
ATOM 2112 N N . ASP A 1 276 ? -9.425 -0.625 -28.224 1.00 79.31 276 ASP A N 1
ATOM 2113 C CA . ASP A 1 276 ?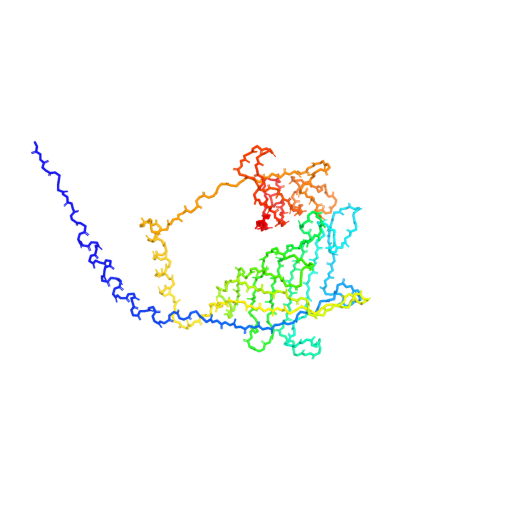 -8.533 -0.219 -29.314 1.00 79.31 276 ASP A CA 1
ATOM 2114 C C . ASP A 1 276 ? -7.123 0.174 -28.830 1.00 79.31 276 ASP A C 1
ATOM 2116 O O . ASP A 1 276 ? -6.286 0.570 -29.637 1.00 79.31 276 ASP A O 1
ATOM 2120 N N . GLY A 1 277 ? -6.858 0.087 -27.522 1.00 74.75 277 GLY A N 1
ATOM 2121 C CA . GLY A 1 277 ? -5.579 0.446 -26.914 1.00 74.75 277 GLY A CA 1
ATOM 2122 C C . GLY A 1 277 ? -5.328 1.950 -26.767 1.00 74.75 277 GLY A C 1
ATOM 2123 O O . GLY A 1 277 ? -4.238 2.333 -26.356 1.00 74.75 277 GLY A O 1
ATOM 2124 N N . SER A 1 278 ? -6.300 2.811 -27.092 1.00 76.44 278 SER A N 1
ATOM 2125 C CA . SER A 1 278 ? -6.102 4.270 -27.174 1.00 76.44 278 SER A CA 1
ATOM 2126 C C . SER A 1 278 ? -6.137 5.014 -25.836 1.00 76.44 278 SER A C 1
ATOM 2128 O O . SER A 1 278 ? -5.765 6.187 -25.780 1.00 76.44 278 SER A O 1
ATOM 2130 N N . ARG A 1 279 ? -6.621 4.378 -24.762 1.00 72.81 279 ARG A N 1
ATOM 2131 C CA . ARG A 1 279 ? -6.783 5.010 -23.444 1.00 72.81 279 ARG A CA 1
ATOM 2132 C C . ARG A 1 279 ? -6.276 4.122 -22.326 1.00 72.81 279 ARG A C 1
ATOM 2134 O O . ARG A 1 279 ? -6.453 2.902 -22.353 1.00 72.81 279 ARG A O 1
ATOM 2141 N N . THR A 1 280 ? -5.728 4.783 -21.318 1.00 78.56 280 THR A N 1
ATOM 2142 C CA . THR A 1 280 ? -5.255 4.197 -20.071 1.00 78.56 280 THR A CA 1
ATOM 2143 C C . THR A 1 280 ? -5.970 4.833 -18.879 1.00 78.56 280 THR A C 1
ATOM 2145 O O . THR A 1 280 ? -6.364 6.000 -18.916 1.00 78.56 280 THR A O 1
ATOM 2148 N N . CYS A 1 281 ? -6.169 4.054 -17.820 1.00 80.12 281 CYS A N 1
ATOM 2149 C CA . CYS A 1 281 ? -6.638 4.539 -16.522 1.00 80.12 281 CYS A CA 1
ATOM 2150 C C . CYS A 1 281 ? -5.500 4.402 -15.516 1.00 80.12 281 CYS A C 1
ATOM 2152 O O . CYS A 1 281 ? -4.919 3.323 -15.426 1.00 80.12 281 CYS A O 1
ATOM 2154 N N . PHE A 1 282 ? -5.202 5.474 -14.782 1.00 80.12 282 PHE A N 1
ATOM 2155 C CA . PHE A 1 282 ? -4.069 5.551 -13.863 1.00 80.12 282 PHE A CA 1
ATOM 2156 C C . PHE A 1 282 ? -4.539 5.616 -12.415 1.00 80.12 282 PHE A C 1
ATOM 2158 O O . PHE A 1 282 ? -5.492 6.330 -12.105 1.00 80.12 282 PHE A O 1
ATOM 2165 N N . ASP A 1 283 ? -3.803 4.936 -11.549 1.00 84.44 283 ASP A N 1
ATOM 2166 C CA . ASP A 1 283 ? -3.773 5.170 -10.115 1.00 84.44 283 ASP A CA 1
ATOM 2167 C C . ASP A 1 283 ? -2.304 5.379 -9.718 1.00 84.44 283 ASP A C 1
ATOM 2169 O O . ASP A 1 283 ? -1.493 4.451 -9.753 1.00 84.44 283 ASP A O 1
ATOM 2173 N N . ILE A 1 284 ? -1.933 6.637 -9.477 1.00 79.94 284 ILE A N 1
ATOM 2174 C CA . ILE A 1 284 ? -0.544 7.059 -9.286 1.00 79.94 284 ILE A CA 1
ATOM 2175 C C . ILE A 1 284 ? -0.422 8.036 -8.124 1.00 79.94 284 ILE A C 1
ATOM 2177 O O . ILE A 1 284 ? -1.286 8.885 -7.906 1.00 79.94 284 ILE A O 1
ATOM 2181 N N . ASN A 1 285 ? 0.710 7.966 -7.428 1.00 79.88 285 ASN A N 1
ATOM 2182 C CA . ASN A 1 285 ? 1.106 8.933 -6.419 1.00 79.88 285 ASN A CA 1
ATOM 2183 C C . ASN A 1 285 ? 2.422 9.626 -6.799 1.00 79.88 285 ASN A C 1
ATOM 2185 O O . ASN A 1 285 ? 3.376 8.984 -7.247 1.00 79.88 285 ASN A O 1
ATOM 2189 N N . CYS A 1 286 ? 2.480 10.941 -6.596 1.00 78.50 286 CYS A N 1
ATOM 2190 C CA . CYS A 1 286 ? 3.670 11.748 -6.847 1.00 78.50 286 CYS A CA 1
ATOM 2191 C C . CYS A 1 286 ? 4.512 11.840 -5.571 1.00 78.50 286 CYS A C 1
ATOM 2193 O O . CYS A 1 286 ? 4.053 12.339 -4.545 1.00 78.50 286 CYS A O 1
ATOM 2195 N N . VAL A 1 287 ? 5.761 11.390 -5.644 1.00 74.19 287 VAL A N 1
ATOM 2196 C CA . VAL A 1 287 ? 6.692 11.333 -4.513 1.00 74.19 287 VAL A CA 1
ATOM 2197 C C . VAL A 1 287 ? 7.802 12.361 -4.723 1.00 74.19 287 VAL A C 1
ATOM 2199 O O . VAL A 1 287 ? 8.473 12.345 -5.758 1.00 74.19 287 VAL A O 1
ATOM 2202 N N . HIS A 1 288 ? 7.996 13.257 -3.754 1.00 73.56 288 HIS A N 1
ATOM 2203 C CA . HIS A 1 288 ? 9.105 14.217 -3.760 1.00 73.56 288 HIS A CA 1
ATOM 2204 C C . HIS A 1 288 ? 10.431 13.498 -3.461 1.00 73.56 288 HIS A C 1
ATOM 2206 O O . HIS A 1 288 ? 10.457 12.588 -2.627 1.00 73.56 288 HIS A O 1
ATOM 2212 N N . GLN A 1 289 ? 11.509 13.891 -4.149 1.00 52.00 289 GLN A N 1
ATOM 2213 C CA . GLN A 1 289 ? 12.863 13.367 -3.907 1.00 52.00 289 GLN A CA 1
ATOM 2214 C C . GLN A 1 289 ? 13.526 13.975 -2.673 1.00 52.00 289 GLN A C 1
ATOM 2216 O O . GLN A 1 289 ? 13.324 15.184 -2.427 1.00 52.00 289 GLN A O 1
#

Foldseek 3Di:
DDDDDDDDCVVVVVVVVVVVVVVVVVVVPQDLADDKAKKKWKAQCDDPPHQKDFPWAFPPDDQDLQAAGTKIWGWTFIARDQDPPHHTFFTKTDMWGLWDNRSQKIWDWIKGAGCDPPQHRKIWTWTDIFRPPDQKGKTWGPAMDDQQGPPTAIKIWGFPDADPVRRITMIMIITDDRRRGDDPDDPPVVVVVVVVVVVCVVVVVDDDPDADKEWAAAQDDPPGQKGFTDADPPDDQGLLGARTKIWGWTFIASDHDPPGDTFWTKTFMKGQHDNRSPDIDDDIDTGGD

Organism: NCBI:txid561372

Nearest PDB structures (foldseek):
  6ooc-assembly1_A  TM=8.903E-01  e=1.002E-12  Glycyrrhiza echinata
  6ood-assembly1_A  TM=8.988E-01  e=2.185E-12  Pisum sativum
  6ooc-assembly1_B  TM=8.280E-01  e=2.342E-13  Glycyrrhiza echinata
  6ooc-assembly1_C  TM=8.289E-01  e=1.969E-12  Glycyrrhiza echinata
  8th2-assembly1_C  TM=8.106E-01  e=1.869E-12  Pisum sativum

pLDDT: mean 81.82, std 17.1, range [39.59, 98.25]

Sequence (289 aa):
MAPKSASRPTISFLLLSVLAMFICPMSEGMHLAETKMTLYFQDWSAGHNATVVPVTGIPGKQWSFFSFGTVFATDDLITEGLDESSAEIGRAQGIYVTSALDGSSTHVLISIVFTNEEYGGSTLEIQGTSRQFEKVREVSVVAGTGKFRYARGYVTFETVYLDKAIAYSVIRFSNGTKLSTKTNQTDLLLLLAMLIFSQSEELGLRKETKMTLYFQDYSAGSNATVVPVTGIPGKLWSFFGFGTIFVTNDTITEGLDKNSAQIARAQGIYVTSALDGSRTCFDINCVHQ

Mean predicted aligned error: 11.28 Å

Solvent-accessible surface area (backbone atoms only — not comparable to full-atom values): 15393 Å² total; per-residue (Å²): 141,79,84,80,83,76,82,75,68,64,66,62,54,51,53,51,51,53,51,48,63,63,48,60,77,58,56,83,72,68,70,68,37,66,60,76,54,66,38,21,35,50,40,20,62,40,74,96,74,43,29,35,45,78,76,43,23,40,83,97,55,77,71,43,80,62,25,45,39,17,30,28,42,34,55,22,47,24,16,64,39,92,48,88,87,35,59,68,39,29,35,39,36,42,38,39,28,16,27,30,86,81,15,57,24,28,29,40,43,35,34,41,42,28,65,26,92,90,51,46,77,15,32,39,32,35,43,34,61,32,47,70,82,49,59,66,31,64,33,32,31,75,32,29,34,66,67,31,36,72,19,46,46,38,33,36,43,28,66,78,44,77,42,77,91,67,33,36,35,34,33,37,36,35,47,79,32,52,31,31,43,86,67,100,79,62,70,69,56,54,54,48,48,53,50,48,55,56,48,39,62,77,66,62,77,59,85,80,80,85,80,75,78,31,75,53,78,29,77,63,73,98,74,42,30,36,45,63,30,48,46,51,87,97,56,75,66,40,84,55,24,44,58,17,30,30,32,28,43,23,46,24,18,73,39,86,54,92,83,37,60,74,62,32,34,39,30,26,40,36,32,14,70,29,87,86,20,84,40,69,50,78,52,72,37,80,42,76,118

Secondary structure (DSSP, 8-state):
--------THHHHHHHHHHHHHHGGGGGG--------EEEEEEE-SSTT-SEEEEE-STTS--STTSTT-EEEEEEEEESSSSTTSPEEEEEEEEEEE-STTS--EEEEEEEEE-STTTTT-EEEEEEEE-TTSSEEEEEEEEE-GGGTT--EEEEEEEEEEETTTTEEEEEEEE-S---PPPS--SHHHHHHHHHHHHHHHTT-S-------EEE---SSTT-SEEEEE-STTS---TTSTT-EEEEEEEEESSSSTTSPEEEEEEEEEEE-STTS--EEEEEEEEE-

Radius of gyration: 24.3 Å; Cα contacts (8 Å, |Δi|>4): 659; chains: 1; bounding box: 47×86×50 Å